Protein AF-A0AAV2IW67-F1 (afdb_monomer_lite)

Radius of gyration: 38.72 Å; chains: 1; bounding box: 68×94×116 Å

Foldseek 3Di:
DVVVVVVVVVVVVVVVVVVVVVVVVVVCVVCVVVVDDDPVSVVVVVVVVVVVVVVVVVVVVVVVVVVVVVVVVVVVVVVVVVVVVVVVVVVVLVVVVVVCVVVVHDDDPVNVVVVVVVVVVVVVVVVVVVVVVVVVVVVVVVPPDDPPPDDDDDDDDDDDDDDDDDDDPPPPPPPDDDDDDDDDDDPDDPPDDPDDDDPDDDPPPDDDDDDDDPDDDDDDDDDDDDDDDDDDDDDDDDDDDDDPPPPVVVVVVPPDDDDDDDDDDD

Secondary structure (DSSP, 8-state):
-HHHHHHHHHHHHHHHHHHHHHHHHHHHHHHGGGG--SHHHHHHHHHHHHHHHHHHHHHHHHHHHHHHHHHHHHHHHHHHHHHHHHHHHHHHHHHHHHHHHHTTPPPPHHHHHHHHHHHHHHHHHHHHHHHHHHHHHHHHHHS--------------------------------PPPP--------------S------S----PPPP---------------------------------SSSSSHHHHGGGS-----------

Organism: Knipowitschia caucasica (NCBI:txid637954)

Sequence (266 aa):
MSEQKRIHRDKASFERRLAQLKVQTGRLEERLPHTVSCESQRQVLELLCKVHELELDQAELRSSSLLKDSLLRRKDQAMQRFETHQQLCDQIIQGQRLFISEHSLLVPPQLQQLYDVYTKEGDNRRFERALALDTARFTVKERSLPKISVPLQSRDQESVRTVMLELGPSKHRRHTLPPIHTGPDLDSVLKNSPHAHSIKNSCIVTPPPIHIDVGQSEQSHPTDERLNPTAQEFHSALPQDKQVQRDDALQRQRRGQPQTLLPSLL

pLDDT: mean 70.25, std 25.96, range [27.73, 98.31]

Structure (mmCIF, N/CA/C/O backbone):
data_AF-A0AAV2IW67-F1
#
_entry.id   AF-A0AAV2IW67-F1
#
loop_
_atom_site.group_PDB
_atom_site.id
_atom_site.type_symbol
_atom_site.label_atom_id
_atom_site.label_alt_id
_atom_site.label_comp_id
_atom_site.label_asym_id
_atom_site.label_entity_id
_atom_site.label_seq_id
_atom_site.pdbx_PDB_ins_code
_atom_site.Cartn_x
_atom_site.Cartn_y
_atom_site.Cartn_z
_atom_site.occupancy
_atom_site.B_iso_or_equiv
_atom_site.auth_seq_id
_atom_site.auth_comp_id
_atom_site.auth_asym_id
_atom_site.auth_atom_id
_atom_site.pdbx_PDB_model_num
ATOM 1 N N . MET A 1 1 ? 3.212 -22.837 2.934 1.00 61.16 1 MET A N 1
ATOM 2 C CA . MET A 1 1 ? 4.642 -23.109 2.625 1.00 61.16 1 MET A CA 1
ATOM 3 C C . MET A 1 1 ? 4.921 -23.454 1.158 1.00 61.16 1 MET A C 1
ATOM 5 O O . MET A 1 1 ? 6.039 -23.223 0.716 1.00 61.16 1 MET A O 1
ATOM 9 N N . SER A 1 2 ? 3.970 -24.002 0.391 1.00 86.31 2 SER A N 1
ATOM 10 C CA . SER A 1 2 ? 4.155 -24.348 -1.031 1.00 86.31 2 SER A CA 1
ATOM 11 C C . SER A 1 2 ? 4.148 -23.129 -1.963 1.00 86.31 2 SER A C 1
ATOM 13 O O . SER A 1 2 ? 5.006 -23.033 -2.836 1.00 86.31 2 SER A O 1
ATOM 15 N N . GLU A 1 3 ? 3.243 -22.170 -1.747 1.00 89.69 3 GLU A N 1
ATOM 16 C CA . GLU A 1 3 ? 3.104 -20.991 -2.619 1.00 89.69 3 GLU A CA 1
ATOM 17 C C . GLU A 1 3 ? 4.289 -20.035 -2.533 1.00 89.69 3 GLU A C 1
ATOM 19 O O . GLU A 1 3 ? 4.849 -19.661 -3.556 1.00 89.69 3 GLU A O 1
ATOM 24 N N . GLN A 1 4 ? 4.753 -19.727 -1.320 1.00 92.25 4 GLN A N 1
ATOM 25 C CA . GLN A 1 4 ? 5.940 -18.892 -1.129 1.00 92.25 4 GLN A CA 1
ATOM 26 C C . GLN A 1 4 ? 7.183 -19.510 -1.785 1.00 92.25 4 GLN A C 1
ATOM 28 O O . GLN A 1 4 ? 7.989 -18.808 -2.390 1.00 92.25 4 GLN A O 1
ATOM 33 N N . LYS A 1 5 ? 7.318 -20.842 -1.716 1.00 93.94 5 LYS A N 1
ATOM 34 C CA . LYS A 1 5 ? 8.390 -21.575 -2.401 1.00 93.94 5 LYS A CA 1
ATOM 35 C C . LYS A 1 5 ? 8.241 -21.508 -3.925 1.00 93.94 5 LYS A C 1
ATOM 37 O O . LYS A 1 5 ? 9.257 -21.409 -4.603 1.00 93.94 5 LYS A O 1
ATOM 42 N N . ARG A 1 6 ? 7.015 -21.547 -4.462 1.00 96.06 6 ARG A N 1
ATOM 43 C CA . ARG A 1 6 ? 6.734 -21.386 -5.902 1.00 96.06 6 ARG A CA 1
ATOM 44 C C . ARG A 1 6 ? 7.117 -19.981 -6.376 1.00 96.06 6 ARG A C 1
ATOM 46 O O . ARG A 1 6 ? 7.973 -19.863 -7.241 1.00 96.06 6 ARG A O 1
ATOM 53 N N . ILE A 1 7 ? 6.621 -18.944 -5.697 1.00 95.75 7 ILE A N 1
ATOM 54 C CA . ILE A 1 7 ? 6.935 -17.534 -5.987 1.00 95.75 7 ILE A CA 1
ATOM 55 C C . ILE A 1 7 ? 8.446 -17.283 -5.952 1.00 95.75 7 ILE A C 1
ATOM 57 O O . ILE A 1 7 ? 8.991 -16.633 -6.839 1.00 95.75 7 ILE A O 1
ATOM 61 N N . HIS A 1 8 ? 9.146 -17.825 -4.952 1.00 96.56 8 HIS A N 1
ATOM 62 C CA . HIS A 1 8 ? 10.595 -17.668 -4.851 1.00 96.56 8 HIS A CA 1
ATOM 63 C C . HIS A 1 8 ? 11.342 -18.334 -6.017 1.00 96.56 8 HIS A C 1
ATOM 65 O O . HIS A 1 8 ? 12.305 -17.771 -6.537 1.00 96.56 8 HIS A O 1
ATOM 71 N N . ARG A 1 9 ? 10.923 -19.535 -6.440 1.00 96.38 9 ARG A N 1
ATOM 72 C CA . ARG A 1 9 ? 11.518 -20.208 -7.608 1.00 96.38 9 ARG A CA 1
ATOM 73 C C . ARG A 1 9 ? 11.274 -19.417 -8.886 1.00 96.38 9 ARG A C 1
ATOM 75 O O . ARG A 1 9 ? 12.213 -19.234 -9.659 1.00 96.38 9 ARG A O 1
ATOM 82 N N . ASP A 1 10 ? 10.050 -18.935 -9.077 1.00 96.81 10 ASP A N 1
ATOM 83 C CA . ASP A 1 10 ? 9.673 -18.164 -10.259 1.00 96.81 10 ASP A CA 1
ATOM 84 C C . ASP A 1 10 ? 10.491 -16.870 -10.317 1.00 96.81 10 ASP A C 1
ATOM 86 O O . ASP A 1 10 ? 11.153 -16.620 -11.324 1.00 96.81 10 ASP A O 1
ATOM 90 N N . LYS A 1 11 ? 10.586 -16.131 -9.201 1.00 97.38 11 LYS A N 1
ATOM 91 C CA . LYS A 1 11 ? 11.448 -14.946 -9.060 1.00 97.38 11 LYS A CA 1
ATOM 92 C C . LYS A 1 11 ? 12.899 -15.238 -9.455 1.00 97.38 11 LYS A C 1
ATOM 94 O O . LYS A 1 11 ? 13.436 -14.563 -10.328 1.00 97.38 11 LYS A O 1
ATOM 99 N N . ALA A 1 12 ? 13.504 -16.284 -8.893 1.00 97.56 12 ALA A N 1
ATOM 100 C CA . ALA A 1 12 ? 14.885 -16.655 -9.208 1.00 97.56 12 ALA A CA 1
ATOM 101 C C . ALA A 1 12 ? 15.073 -17.085 -10.678 1.00 97.56 12 ALA A C 1
ATOM 103 O O . ALA A 1 12 ? 16.161 -16.968 -11.244 1.00 97.56 12 ALA A O 1
ATOM 104 N N . SER A 1 13 ? 14.035 -17.634 -11.316 1.00 97.44 13 SER A N 1
ATOM 105 C CA . SER A 1 13 ? 14.064 -17.951 -12.747 1.00 97.44 13 SER A CA 1
ATOM 106 C C . SER A 1 13 ? 13.982 -16.694 -13.619 1.00 97.44 13 SER A C 1
ATOM 108 O O . SER A 1 13 ? 14.712 -16.597 -14.607 1.00 97.44 13 SER A O 1
ATOM 110 N N . PHE A 1 14 ? 13.166 -15.712 -13.224 1.00 97.69 14 PHE A N 1
ATOM 111 C CA . PHE A 1 14 ? 13.050 -14.428 -13.908 1.00 97.69 14 PHE A CA 1
ATOM 112 C C . PHE A 1 14 ? 14.327 -13.602 -13.785 1.00 97.69 14 PHE A C 1
ATOM 114 O O . PHE A 1 14 ? 14.794 -13.078 -14.788 1.00 97.69 14 PHE A O 1
ATOM 121 N N . GLU A 1 15 ? 14.942 -13.550 -12.604 1.00 97.75 15 GLU A N 1
ATOM 122 C CA . GLU A 1 15 ? 16.207 -12.834 -12.385 1.00 97.75 15 GLU A CA 1
ATOM 123 C C . GLU A 1 15 ? 17.337 -13.383 -13.268 1.00 97.75 15 GLU A C 1
ATOM 125 O O . GLU A 1 15 ? 18.070 -12.613 -13.888 1.00 97.75 15 GLU A O 1
ATOM 130 N N . ARG A 1 16 ? 17.433 -14.713 -13.412 1.00 97.75 16 ARG A N 1
ATOM 131 C CA . ARG A 1 16 ? 18.402 -15.342 -14.326 1.00 97.75 16 ARG A CA 1
ATOM 132 C C . ARG A 1 16 ? 18.142 -14.987 -15.788 1.00 97.75 16 ARG A C 1
ATOM 134 O O . ARG A 1 16 ? 19.082 -14.652 -16.504 1.00 97.75 16 ARG A O 1
ATOM 141 N N . ARG A 1 17 ? 16.882 -15.037 -16.234 1.00 97.62 17 ARG A N 1
ATOM 142 C CA . ARG A 1 17 ? 16.510 -14.644 -17.606 1.00 97.62 17 ARG A CA 1
ATOM 143 C C . ARG A 1 17 ? 16.789 -13.166 -17.861 1.00 97.62 17 ARG A C 1
ATOM 145 O O . ARG A 1 17 ? 17.312 -12.832 -18.914 1.00 97.62 17 ARG A O 1
ATOM 152 N N . LEU A 1 18 ? 16.503 -12.299 -16.892 1.00 96.56 18 LEU A N 1
ATOM 153 C CA . LEU A 1 18 ? 16.807 -10.873 -16.971 1.00 96.56 18 LEU A CA 1
ATOM 154 C C . LEU A 1 18 ? 18.313 -10.635 -17.127 1.00 96.56 18 LEU A C 1
ATOM 156 O O . LEU A 1 18 ? 18.716 -9.844 -17.971 1.00 96.56 18 LEU A O 1
ATOM 160 N N . ALA A 1 19 ? 19.147 -11.337 -16.354 1.00 97.56 19 ALA A N 1
ATOM 161 C CA . ALA A 1 19 ? 20.599 -11.242 -16.482 1.00 97.56 19 ALA A CA 1
ATOM 162 C C . ALA A 1 19 ? 21.084 -11.688 -17.872 1.00 97.56 19 ALA A C 1
ATOM 164 O O . ALA A 1 19 ? 21.892 -11.000 -18.491 1.00 97.56 19 ALA A O 1
ATOM 165 N N . GLN A 1 20 ? 20.547 -12.797 -18.393 1.00 97.69 20 GLN A N 1
ATOM 166 C CA . GLN A 1 20 ? 20.857 -13.267 -19.744 1.00 97.69 20 GLN A CA 1
ATOM 167 C C . GLN A 1 20 ? 20.446 -12.247 -20.815 1.00 97.69 20 GLN A C 1
ATOM 169 O O . GLN A 1 20 ? 21.236 -11.958 -21.713 1.00 97.69 20 GLN A O 1
ATOM 174 N N . LEU A 1 21 ? 19.239 -11.687 -20.704 1.00 96.88 21 LEU A N 1
ATOM 175 C CA . LEU A 1 21 ? 18.735 -10.675 -21.630 1.00 96.88 21 LEU A CA 1
ATOM 176 C C . LEU A 1 21 ? 19.605 -9.419 -21.605 1.00 96.88 21 LEU A C 1
ATOM 178 O O . LEU A 1 21 ? 19.985 -8.952 -22.665 1.00 96.88 21 LEU A O 1
ATOM 182 N N . LYS A 1 22 ? 20.022 -8.934 -20.429 1.00 96.44 22 LYS A N 1
ATOM 183 C CA . LYS A 1 22 ? 20.930 -7.777 -20.323 1.00 96.44 22 LYS A CA 1
ATOM 184 C C . LYS A 1 22 ? 22.251 -7.990 -21.065 1.00 96.44 22 LYS A C 1
ATOM 186 O O . LYS A 1 22 ? 22.712 -7.090 -21.757 1.00 96.44 22 LYS A O 1
ATOM 191 N N . VAL A 1 23 ? 22.840 -9.185 -20.965 1.00 97.50 23 VAL A N 1
ATOM 192 C CA . VAL A 1 23 ? 24.067 -9.524 -21.708 1.00 97.50 23 VAL A CA 1
ATOM 193 C C . VAL A 1 23 ? 23.812 -9.545 -23.218 1.00 97.50 23 VAL A C 1
ATOM 195 O O . VAL A 1 23 ? 24.644 -9.074 -23.989 1.00 97.50 23 VAL A O 1
ATOM 198 N N . GLN A 1 24 ? 22.674 -10.088 -23.656 1.00 97.06 24 GLN A N 1
ATOM 199 C CA . GLN A 1 24 ? 22.303 -10.099 -25.073 1.00 97.06 24 GLN A CA 1
ATOM 200 C C . GLN A 1 24 ? 22.038 -8.688 -25.607 1.00 97.06 24 GLN A C 1
ATOM 202 O O . GLN A 1 24 ? 22.522 -8.364 -26.687 1.00 97.06 24 GLN A O 1
ATOM 207 N N . THR A 1 25 ? 21.335 -7.853 -24.841 1.00 94.44 25 THR A N 1
ATOM 208 C CA . THR A 1 25 ? 21.079 -6.447 -25.163 1.00 94.44 25 THR A CA 1
ATOM 209 C C . THR A 1 25 ? 22.384 -5.673 -25.308 1.00 94.44 25 THR A C 1
ATOM 211 O O . THR A 1 25 ? 22.577 -5.061 -26.348 1.00 94.44 25 THR A O 1
ATOM 214 N N . GLY A 1 26 ? 23.328 -5.793 -24.366 1.00 94.25 26 GLY A N 1
ATOM 215 C CA . GLY A 1 26 ? 24.626 -5.110 -24.475 1.00 94.25 26 GLY A CA 1
ATOM 216 C C . GLY A 1 26 ? 25.408 -5.505 -25.737 1.00 94.25 26 GLY A C 1
ATOM 217 O O . GLY A 1 26 ? 25.907 -4.650 -26.459 1.00 94.25 26 GLY A O 1
ATOM 218 N N . ARG A 1 27 ? 25.423 -6.799 -26.091 1.00 95.12 27 ARG A N 1
ATOM 219 C CA . ARG A 1 27 ? 26.048 -7.270 -27.346 1.00 95.12 27 ARG A CA 1
ATOM 220 C C . ARG A 1 27 ? 25.363 -6.728 -28.601 1.00 95.12 27 ARG A C 1
ATOM 222 O O . ARG A 1 27 ? 26.002 -6.613 -29.645 1.00 95.12 27 ARG A O 1
ATOM 229 N N . LEU A 1 28 ? 24.056 -6.485 -28.541 1.00 91.25 28 LEU A N 1
ATOM 230 C CA . LEU A 1 28 ? 23.316 -5.874 -29.641 1.00 91.25 28 LEU A CA 1
ATOM 231 C C . LEU A 1 28 ? 23.619 -4.379 -29.724 1.00 91.25 28 LEU A C 1
ATOM 233 O O . LEU A 1 28 ? 23.919 -3.914 -30.817 1.00 91.25 28 LEU A O 1
ATOM 237 N N . GLU A 1 29 ? 23.618 -3.665 -28.597 1.00 90.00 29 GLU A N 1
ATOM 238 C CA . GLU A 1 29 ? 23.960 -2.238 -28.504 1.00 90.00 29 GLU A CA 1
ATOM 239 C C . GLU A 1 29 ? 25.360 -1.943 -29.057 1.00 90.00 29 GLU A C 1
ATOM 241 O O . GLU A 1 29 ? 25.527 -0.982 -29.799 1.00 90.00 29 GLU A O 1
ATOM 246 N N . GLU A 1 30 ? 26.344 -2.807 -28.796 1.00 92.12 30 GLU A N 1
ATOM 247 C CA . GLU A 1 30 ? 27.699 -2.681 -29.357 1.00 92.12 30 GLU A CA 1
ATOM 248 C C . GLU A 1 30 ? 27.732 -2.839 -30.886 1.00 92.12 30 GLU A C 1
ATOM 250 O O . GLU A 1 30 ? 28.505 -2.181 -31.580 1.00 92.12 30 GLU A O 1
ATOM 255 N N . ARG A 1 31 ? 26.893 -3.723 -31.439 1.00 88.94 31 ARG A N 1
ATOM 256 C CA . ARG A 1 31 ? 26.868 -4.021 -32.881 1.00 88.94 31 ARG A CA 1
ATOM 257 C C . ARG A 1 31 ? 25.980 -3.065 -33.672 1.00 88.94 31 ARG A C 1
ATOM 259 O O . ARG A 1 31 ? 26.177 -2.923 -34.878 1.00 88.94 31 ARG A O 1
ATOM 266 N N . LEU A 1 32 ? 25.014 -2.432 -33.013 1.00 85.88 32 LEU A N 1
ATOM 267 C CA . LEU A 1 32 ? 23.966 -1.615 -33.620 1.00 85.88 32 LEU A CA 1
ATOM 268 C C . LEU A 1 32 ? 24.516 -0.463 -34.487 1.00 85.88 32 LEU A C 1
ATOM 270 O O . LEU A 1 32 ? 24.089 -0.362 -35.639 1.00 85.88 32 LEU A O 1
ATOM 274 N N . PRO A 1 33 ? 25.512 0.339 -34.052 1.00 83.00 33 PRO A N 1
ATOM 275 C CA . PRO A 1 33 ? 26.019 1.462 -34.847 1.00 83.00 33 PRO A CA 1
ATOM 276 C C . PRO A 1 33 ? 26.670 1.020 -36.162 1.00 83.00 33 PRO A C 1
ATOM 278 O O . PRO A 1 33 ? 26.602 1.730 -37.161 1.00 83.00 33 PRO A O 1
ATOM 281 N N . HIS A 1 34 ? 27.271 -0.174 -36.180 1.00 84.88 34 HIS A N 1
ATOM 282 C CA . HIS A 1 34 ? 27.935 -0.730 -37.360 1.00 84.88 34 HIS A CA 1
ATOM 283 C C . HIS A 1 34 ? 26.953 -1.223 -38.431 1.00 84.88 34 HIS A C 1
ATOM 285 O O . HIS A 1 34 ? 27.353 -1.428 -39.573 1.00 84.88 34 HIS A O 1
ATOM 291 N N . THR A 1 35 ? 25.676 -1.410 -38.082 1.00 81.69 35 THR A N 1
ATOM 292 C CA . THR A 1 35 ? 24.631 -1.834 -39.030 1.00 81.69 35 THR A CA 1
ATOM 293 C C . THR A 1 35 ? 23.980 -0.673 -39.779 1.00 81.69 35 THR A C 1
ATOM 295 O O . THR A 1 35 ? 23.244 -0.904 -40.734 1.00 81.69 35 THR A O 1
ATOM 298 N N . VAL A 1 36 ? 24.260 0.570 -39.374 1.00 86.69 36 VAL A N 1
ATOM 299 C CA . VAL A 1 36 ? 23.589 1.760 -39.899 1.00 86.69 36 VAL A CA 1
ATOM 300 C C . VAL A 1 36 ? 24.540 2.573 -40.774 1.00 86.69 36 VAL A C 1
ATOM 302 O O . VAL A 1 36 ? 25.414 3.291 -40.280 1.00 86.69 36 VAL A O 1
ATOM 305 N N . SER A 1 37 ? 24.363 2.473 -42.092 1.00 83.19 37 SER A N 1
ATOM 306 C CA . SER A 1 37 ? 25.280 3.062 -43.074 1.00 83.19 37 SER A CA 1
ATOM 307 C C . SER A 1 37 ? 24.854 4.437 -43.591 1.00 83.19 37 SER A C 1
ATOM 309 O O . SER A 1 37 ? 25.716 5.171 -44.069 1.00 83.19 37 SER A O 1
ATOM 311 N N . CYS A 1 38 ? 23.570 4.815 -43.506 1.00 90.62 38 CYS A N 1
ATOM 312 C CA . CYS A 1 38 ? 23.091 6.112 -44.002 1.00 90.62 38 CYS A CA 1
ATOM 313 C C . CYS A 1 38 ? 22.444 6.994 -42.924 1.00 90.62 38 CYS A C 1
ATOM 315 O O . CYS A 1 38 ? 21.914 6.515 -41.922 1.00 90.62 38 CYS A O 1
ATOM 317 N N . GLU A 1 39 ? 22.472 8.305 -43.165 1.00 90.12 39 GLU A N 1
ATOM 318 C CA . GLU A 1 39 ? 21.985 9.332 -42.238 1.00 90.12 39 GLU A CA 1
ATOM 319 C C . GLU A 1 39 ? 20.491 9.175 -41.917 1.00 90.12 39 GLU A C 1
ATOM 321 O O . GLU A 1 39 ? 20.095 9.199 -40.755 1.00 90.12 39 GLU A O 1
ATOM 326 N N . SER A 1 40 ? 19.657 8.890 -42.921 1.00 91.50 40 SER A N 1
ATOM 327 C CA . SER A 1 40 ? 18.226 8.645 -42.708 1.00 91.50 40 SER A CA 1
ATOM 328 C C . SER A 1 40 ? 17.965 7.438 -41.799 1.00 91.50 40 SER A C 1
ATOM 330 O O . SER A 1 40 ? 17.079 7.489 -40.951 1.00 91.50 40 SER A O 1
ATOM 332 N N . GLN A 1 41 ? 18.750 6.360 -41.923 1.00 91.12 41 GLN A N 1
ATOM 333 C CA . GLN A 1 41 ? 18.624 5.204 -41.030 1.00 91.12 41 GLN A CA 1
ATOM 334 C C . GLN A 1 41 ? 19.077 5.535 -39.599 1.00 91.12 41 GLN A C 1
ATOM 336 O O . GLN A 1 41 ? 18.485 5.018 -38.653 1.00 91.12 41 GLN A O 1
ATOM 341 N N . ARG A 1 42 ? 20.080 6.408 -39.418 1.00 90.81 42 ARG A N 1
ATOM 342 C CA . ARG A 1 42 ? 20.510 6.872 -38.084 1.00 90.81 42 ARG A CA 1
ATOM 343 C C . ARG A 1 42 ? 19.418 7.673 -37.395 1.00 90.81 42 ARG A C 1
ATOM 345 O O . ARG A 1 42 ? 19.115 7.391 -36.243 1.00 90.81 42 ARG A O 1
ATOM 352 N N . GLN A 1 43 ? 18.785 8.595 -38.116 1.00 93.44 43 GLN A N 1
ATOM 353 C CA . GLN A 1 43 ? 17.687 9.411 -37.589 1.00 93.44 43 GLN A CA 1
ATOM 354 C C . GLN A 1 43 ? 16.474 8.557 -37.201 1.00 93.44 43 GLN A C 1
ATOM 356 O O . GLN A 1 43 ? 15.895 8.738 -36.131 1.00 93.44 43 GLN A O 1
ATOM 361 N N . VAL A 1 44 ? 16.108 7.574 -38.032 1.00 93.62 44 VAL A N 1
ATOM 362 C CA . VAL A 1 44 ? 15.044 6.615 -37.690 1.00 93.62 44 VAL A CA 1
ATOM 363 C C . VAL A 1 44 ? 15.418 5.802 -36.449 1.00 93.62 44 VAL A C 1
ATOM 365 O O . VAL A 1 44 ? 14.577 5.618 -35.570 1.00 93.62 44 VAL A O 1
ATOM 368 N N . LEU A 1 45 ? 16.668 5.340 -36.344 1.00 91.56 45 LEU A N 1
ATOM 369 C CA . LEU A 1 45 ? 17.134 4.601 -35.173 1.00 91.56 45 LEU A CA 1
ATOM 370 C C . LEU A 1 45 ? 17.110 5.461 -33.901 1.00 91.56 45 LEU A C 1
ATOM 372 O O . LEU A 1 45 ? 16.667 4.982 -32.864 1.00 91.56 45 LEU A O 1
ATOM 376 N N . GLU A 1 46 ? 17.539 6.719 -33.975 1.00 92.81 46 GLU A N 1
ATOM 377 C CA . GLU A 1 46 ? 17.501 7.661 -32.853 1.00 92.81 46 GLU A CA 1
ATOM 378 C C . GLU A 1 46 ? 16.070 7.867 -32.344 1.00 92.81 46 GLU A C 1
ATOM 380 O O . GLU A 1 46 ? 15.809 7.748 -31.146 1.00 92.81 46 GLU A O 1
ATOM 385 N N . LEU A 1 47 ? 15.120 8.091 -33.258 1.00 96.75 47 LEU A N 1
ATOM 386 C CA . LEU A 1 47 ? 13.704 8.210 -32.913 1.00 96.75 47 LEU A CA 1
ATOM 387 C C . LEU A 1 47 ? 13.162 6.925 -32.282 1.00 96.75 47 LEU A C 1
ATOM 389 O O . LEU A 1 47 ? 12.453 6.993 -31.280 1.00 96.75 47 LEU A O 1
ATOM 393 N N . LEU A 1 48 ? 13.513 5.756 -32.825 1.00 94.00 48 LEU A N 1
ATOM 394 C CA . LEU A 1 48 ? 13.128 4.470 -32.243 1.00 94.00 48 LEU A CA 1
ATOM 395 C C . LEU A 1 48 ? 13.691 4.310 -30.831 1.00 94.00 48 LEU A C 1
ATOM 397 O O . LEU A 1 48 ? 12.940 3.955 -29.925 1.00 94.00 48 LEU A O 1
ATOM 401 N N . CYS A 1 49 ? 14.973 4.601 -30.614 1.00 92.31 49 CYS A N 1
ATOM 402 C CA . CYS A 1 49 ? 15.575 4.584 -29.282 1.00 92.31 49 CYS A CA 1
ATOM 403 C C . CYS A 1 49 ? 14.835 5.530 -28.332 1.00 92.31 49 CYS A C 1
ATOM 405 O O . CYS A 1 49 ? 14.535 5.143 -27.203 1.00 92.31 49 CYS A O 1
ATOM 407 N N . LYS A 1 50 ? 14.458 6.728 -28.801 1.00 97.50 50 LYS A N 1
ATOM 408 C CA . LYS A 1 50 ? 13.727 7.687 -27.972 1.00 97.50 50 LYS A CA 1
ATOM 409 C C . LYS A 1 50 ? 12.326 7.208 -27.602 1.00 97.50 50 LYS A C 1
ATOM 411 O O . LYS A 1 50 ? 11.901 7.404 -26.467 1.00 97.50 50 LYS A O 1
ATOM 416 N N . VAL A 1 51 ? 11.618 6.555 -28.524 1.00 98.06 51 VAL A N 1
ATOM 417 C CA . VAL A 1 51 ? 10.323 5.923 -28.231 1.00 98.06 51 VAL A CA 1
ATOM 418 C C . VAL A 1 51 ? 10.486 4.848 -27.158 1.00 98.06 51 VAL A C 1
ATOM 420 O O . VAL A 1 51 ? 9.743 4.872 -26.183 1.00 98.06 51 VAL A O 1
ATOM 423 N N . HIS A 1 52 ? 11.485 3.969 -27.273 1.00 95.75 52 HIS A N 1
ATOM 424 C CA . HIS A 1 52 ? 11.710 2.913 -26.279 1.00 95.75 52 HIS A CA 1
ATOM 425 C C . HIS A 1 52 ? 12.100 3.469 -24.902 1.00 95.75 52 HIS A C 1
ATOM 427 O O . HIS A 1 52 ? 11.617 2.968 -23.891 1.00 95.75 52 HIS A O 1
ATOM 433 N N . GLU A 1 53 ? 12.934 4.512 -24.841 1.00 96.38 53 GLU A N 1
ATOM 434 C CA . GLU A 1 53 ? 13.259 5.209 -23.587 1.00 96.38 53 GLU A CA 1
ATOM 435 C C . GLU A 1 53 ? 11.980 5.725 -22.912 1.00 96.38 53 GLU A C 1
ATOM 437 O O . GLU A 1 53 ? 11.716 5.426 -21.749 1.00 96.38 53 GLU A O 1
ATOM 442 N N . LEU A 1 54 ? 11.124 6.408 -23.675 1.00 98.31 54 LEU A N 1
ATOM 443 C CA . LEU A 1 54 ? 9.855 6.919 -23.165 1.00 98.31 54 LEU A CA 1
ATOM 444 C C . LEU A 1 54 ? 8.889 5.797 -22.765 1.00 98.31 54 LEU A C 1
ATOM 446 O O . LEU A 1 54 ? 8.171 5.934 -21.777 1.00 98.31 54 LEU A O 1
ATOM 450 N N . GLU A 1 55 ? 8.848 4.684 -23.497 1.00 97.88 55 GLU A N 1
ATOM 451 C CA . GLU A 1 55 ? 8.041 3.513 -23.140 1.00 97.88 55 GLU A CA 1
ATOM 452 C C . GLU A 1 55 ? 8.501 2.882 -21.820 1.00 97.88 55 GLU A C 1
ATOM 454 O O . GLU A 1 55 ? 7.654 2.496 -21.003 1.00 97.88 55 GLU A O 1
ATOM 459 N N . LEU A 1 56 ? 9.816 2.817 -21.582 1.00 96.88 56 LEU A N 1
ATOM 460 C CA . LEU A 1 56 ? 10.398 2.352 -20.323 1.00 96.88 56 LEU A CA 1
ATOM 461 C C . LEU A 1 56 ? 10.034 3.287 -19.168 1.00 96.88 56 LEU A C 1
ATOM 463 O O . LEU A 1 56 ? 9.498 2.810 -18.166 1.00 96.88 56 LEU A O 1
ATOM 467 N N . ASP A 1 57 ? 10.215 4.598 -19.334 1.00 98.19 57 ASP A N 1
ATOM 468 C CA . ASP A 1 57 ? 9.836 5.599 -18.328 1.00 98.19 57 ASP A CA 1
ATOM 469 C C . ASP A 1 57 ? 8.339 5.520 -18.001 1.00 98.19 57 ASP A C 1
ATOM 471 O O . ASP A 1 57 ? 7.908 5.548 -16.842 1.00 98.19 57 ASP A O 1
ATOM 475 N N . GLN A 1 58 ? 7.507 5.363 -19.031 1.00 98.19 58 GLN A N 1
ATOM 476 C CA . GLN A 1 58 ? 6.067 5.239 -18.868 1.00 98.19 58 GLN A CA 1
ATOM 477 C C . GLN A 1 58 ? 5.690 3.932 -18.152 1.00 98.19 58 GLN A C 1
ATOM 479 O O . GLN A 1 58 ? 4.750 3.914 -17.351 1.00 98.19 58 GLN A O 1
ATOM 484 N N . ALA A 1 59 ? 6.382 2.825 -18.430 1.00 97.69 59 ALA A N 1
ATOM 485 C CA . ALA A 1 59 ? 6.193 1.555 -17.733 1.00 97.69 59 ALA A CA 1
ATOM 486 C C . ALA A 1 59 ? 6.654 1.632 -16.268 1.00 97.69 59 ALA A C 1
ATOM 488 O O . ALA A 1 59 ? 5.957 1.124 -15.384 1.00 97.69 59 ALA A O 1
ATOM 489 N N . GLU A 1 60 ? 7.765 2.313 -15.990 1.00 97.81 60 GLU A N 1
ATOM 490 C CA . GLU A 1 60 ? 8.266 2.545 -14.636 1.00 97.81 60 GLU A CA 1
ATOM 491 C C . GLU A 1 60 ? 7.279 3.380 -13.816 1.00 97.81 60 GLU A C 1
ATOM 493 O O . GLU A 1 60 ? 6.881 2.977 -12.716 1.00 97.81 60 GLU A O 1
ATOM 498 N N . LEU A 1 61 ? 6.797 4.492 -14.375 1.00 98.12 61 LEU A N 1
ATOM 499 C CA . LEU A 1 61 ? 5.815 5.347 -13.715 1.00 98.12 61 LEU A CA 1
ATOM 500 C C . LEU A 1 61 ? 4.519 4.582 -13.410 1.00 98.12 61 LEU A C 1
ATOM 502 O O . LEU A 1 61 ? 4.000 4.652 -12.290 1.00 98.12 61 LEU A O 1
ATOM 506 N N . ARG A 1 62 ? 4.021 3.798 -14.376 1.00 98.12 62 ARG A N 1
ATOM 507 C CA . ARG A 1 62 ? 2.848 2.932 -14.175 1.00 98.12 62 ARG A CA 1
ATOM 508 C C . ARG A 1 62 ? 3.088 1.894 -13.080 1.00 98.12 62 ARG A C 1
ATOM 510 O O . ARG A 1 62 ? 2.225 1.717 -12.224 1.00 98.12 62 ARG A O 1
ATOM 517 N N . SER A 1 63 ? 4.246 1.235 -13.070 1.00 97.94 63 SER A N 1
ATOM 518 C CA . SER A 1 63 ? 4.613 0.242 -12.051 1.00 97.94 63 SER A CA 1
ATOM 519 C C . SER A 1 63 ? 4.664 0.858 -10.648 1.00 97.94 63 SER A C 1
ATOM 521 O O . SER A 1 63 ? 4.054 0.337 -9.711 1.00 97.94 63 SER A O 1
ATOM 523 N N . SER A 1 64 ? 5.308 2.022 -10.511 1.00 98.12 64 SER A N 1
ATOM 524 C CA . SER A 1 64 ? 5.390 2.772 -9.251 1.00 98.12 64 SER A CA 1
ATOM 525 C C . SER A 1 64 ? 4.007 3.177 -8.734 1.00 98.12 64 SER A C 1
ATOM 527 O O . SER A 1 64 ? 3.715 3.011 -7.546 1.00 98.12 64 SER A O 1
ATOM 529 N N . SER A 1 65 ? 3.122 3.645 -9.622 1.00 98.12 65 SER A N 1
ATOM 530 C CA . SER A 1 65 ? 1.731 3.958 -9.273 1.00 98.12 65 SER A CA 1
ATOM 531 C C . SER A 1 65 ? 0.978 2.722 -8.781 1.00 98.12 65 SER A C 1
ATOM 533 O O . SER A 1 65 ? 0.394 2.749 -7.701 1.00 98.12 65 SER A O 1
ATOM 535 N N . LEU A 1 66 ? 1.046 1.608 -9.518 1.00 98.06 66 LEU A N 1
ATOM 536 C CA . LEU A 1 66 ? 0.359 0.367 -9.147 1.00 98.06 66 LEU A CA 1
ATOM 537 C C . LEU A 1 66 ? 0.844 -0.188 -7.805 1.00 98.06 66 LEU A C 1
ATOM 539 O O . LEU A 1 66 ? 0.037 -0.680 -7.009 1.00 98.06 66 LEU A O 1
ATOM 543 N N . LEU A 1 67 ? 2.147 -0.093 -7.527 1.00 97.69 67 LEU A N 1
ATOM 544 C CA . LEU A 1 67 ? 2.705 -0.507 -6.246 1.00 97.69 67 LEU A CA 1
ATOM 545 C C . LEU A 1 67 ? 2.139 0.347 -5.107 1.00 97.69 67 LEU A C 1
ATOM 547 O O . LEU A 1 67 ? 1.643 -0.211 -4.125 1.00 97.69 67 LEU A O 1
ATOM 551 N N . LYS A 1 68 ? 2.139 1.676 -5.256 1.00 98.25 68 LYS A N 1
ATOM 552 C CA . LYS A 1 68 ? 1.542 2.598 -4.276 1.00 98.25 68 LYS A CA 1
ATOM 553 C C . LYS A 1 68 ? 0.059 2.293 -4.056 1.00 98.25 68 LYS A C 1
ATOM 555 O O . LYS A 1 68 ? -0.352 2.136 -2.909 1.00 98.25 68 LYS A O 1
ATOM 560 N N . ASP A 1 69 ? -0.708 2.087 -5.122 1.00 98.25 69 ASP A N 1
ATOM 561 C CA . ASP A 1 69 ? -2.135 1.752 -5.045 1.00 98.25 69 ASP A CA 1
ATOM 562 C C . ASP A 1 69 ? -2.389 0.409 -4.349 1.00 98.25 69 ASP A C 1
ATOM 564 O O . ASP A 1 69 ? -3.375 0.240 -3.630 1.00 98.25 69 ASP A O 1
ATOM 568 N N . SER A 1 70 ? -1.525 -0.588 -4.562 1.00 97.56 70 SER A N 1
ATOM 569 C CA . SER A 1 70 ? -1.637 -1.886 -3.885 1.00 97.56 70 SER A CA 1
ATOM 570 C C . SER A 1 70 ? -1.364 -1.775 -2.381 1.00 97.56 70 SER A C 1
ATOM 572 O O . SER A 1 70 ? -2.068 -2.383 -1.572 1.00 97.56 70 SER A O 1
ATOM 574 N N . LEU A 1 71 ? -0.381 -0.954 -2.000 1.00 97.81 71 LEU A N 1
ATOM 575 C CA . LEU A 1 71 ? -0.031 -0.700 -0.608 1.00 97.81 71 LEU A CA 1
ATOM 576 C C . LEU A 1 71 ? -1.125 0.097 0.097 1.00 97.81 71 LEU A C 1
ATOM 578 O O . LEU A 1 71 ? -1.513 -0.280 1.201 1.00 97.81 71 LEU A O 1
ATOM 582 N N . LEU A 1 72 ? -1.654 1.141 -0.546 1.00 98.19 72 LEU A N 1
ATOM 583 C CA . LEU A 1 72 ? -2.784 1.916 -0.033 1.00 98.19 72 LEU A CA 1
ATOM 584 C C . LEU A 1 72 ? -3.995 1.013 0.195 1.00 98.19 72 LEU A C 1
ATOM 586 O O . LEU A 1 72 ? -4.456 0.912 1.326 1.00 98.19 72 LEU A O 1
ATOM 590 N N . ARG A 1 73 ? -4.400 0.219 -0.805 1.00 98.25 73 ARG A N 1
ATOM 591 C CA . ARG A 1 73 ? -5.511 -0.738 -0.655 1.00 98.25 73 ARG A CA 1
ATOM 592 C C . ARG A 1 73 ? -5.310 -1.716 0.500 1.00 98.25 73 ARG A C 1
ATOM 594 O O . ARG A 1 73 ? -6.254 -2.015 1.227 1.00 98.25 73 ARG A O 1
ATOM 601 N N . ARG A 1 74 ? -4.088 -2.217 0.702 1.00 97.00 74 ARG A N 1
ATOM 602 C CA . ARG A 1 74 ? -3.780 -3.104 1.834 1.00 97.00 74 ARG A CA 1
ATOM 603 C C . ARG A 1 74 ? -3.894 -2.378 3.178 1.00 97.00 74 ARG A C 1
ATOM 605 O O . ARG A 1 74 ? -4.378 -2.972 4.141 1.00 97.00 74 ARG A O 1
ATOM 612 N N . LYS A 1 75 ? -3.448 -1.121 3.252 1.00 98.06 75 LYS A N 1
ATOM 613 C CA . LYS A 1 75 ? -3.578 -0.286 4.454 1.00 98.06 75 LYS A CA 1
ATOM 614 C C . LYS A 1 75 ? -5.040 0.037 4.748 1.00 98.06 75 LYS A C 1
ATOM 616 O O . LYS A 1 75 ? -5.445 -0.124 5.893 1.00 98.06 75 LYS A O 1
ATOM 621 N N . ASP A 1 76 ? -5.824 0.378 3.732 1.00 98.00 76 ASP A N 1
ATOM 622 C CA . ASP A 1 76 ? -7.255 0.661 3.864 1.00 98.00 76 ASP A CA 1
ATOM 623 C C . ASP A 1 76 ? -8.014 -0.565 4.377 1.00 98.00 76 ASP A C 1
ATOM 625 O O . ASP A 1 76 ? -8.802 -0.463 5.309 1.00 98.00 76 ASP A O 1
ATOM 629 N N . GLN A 1 77 ? -7.714 -1.761 3.858 1.00 97.94 77 GLN A N 1
ATOM 630 C CA . GLN A 1 77 ? -8.308 -3.004 4.361 1.00 97.94 77 GLN A CA 1
ATOM 631 C C . GLN A 1 77 ? -7.946 -3.282 5.827 1.00 97.94 77 GLN A C 1
ATOM 633 O O . GLN A 1 77 ? -8.786 -3.751 6.595 1.00 97.94 77 GLN A O 1
ATOM 638 N N . ALA A 1 78 ? -6.698 -3.027 6.230 1.00 97.38 78 ALA A N 1
ATOM 639 C CA . ALA A 1 78 ? -6.279 -3.191 7.621 1.00 97.38 78 ALA A CA 1
ATOM 640 C C . ALA A 1 78 ? -6.967 -2.170 8.542 1.00 97.38 78 ALA A C 1
ATOM 642 O O . ALA A 1 78 ? -7.426 -2.539 9.623 1.00 97.38 78 ALA A O 1
ATOM 643 N N . MET A 1 79 ? -7.086 -0.921 8.089 1.00 97.00 79 MET A N 1
ATOM 644 C CA . MET A 1 79 ? -7.795 0.146 8.792 1.00 97.00 79 MET A CA 1
ATOM 645 C C . MET A 1 79 ? -9.279 -0.190 8.950 1.00 97.00 79 MET A C 1
ATOM 647 O O . MET A 1 79 ? -9.777 -0.182 10.068 1.00 97.00 79 MET A O 1
ATOM 651 N N . GLN A 1 80 ? -9.949 -0.608 7.874 1.00 97.62 80 GLN A N 1
ATOM 652 C CA . GLN A 1 80 ? -11.355 -1.012 7.903 1.00 97.62 80 GLN A CA 1
ATOM 653 C C . GLN A 1 80 ? -11.591 -2.160 8.892 1.00 97.62 80 GLN A C 1
ATOM 655 O O . GLN A 1 80 ? -12.521 -2.114 9.692 1.00 97.62 80 GLN A O 1
ATOM 660 N N . ARG A 1 81 ? -10.733 -3.189 8.890 1.00 97.88 81 ARG A N 1
ATOM 661 C CA . ARG A 1 81 ? -10.831 -4.292 9.862 1.00 97.88 81 ARG A CA 1
ATOM 662 C C . ARG A 1 81 ? -10.704 -3.792 11.296 1.00 97.88 81 ARG A C 1
ATOM 664 O O . ARG A 1 81 ? -11.492 -4.187 12.150 1.00 97.88 81 ARG A O 1
ATOM 671 N N . PHE A 1 82 ? -9.745 -2.909 11.554 1.00 96.81 82 PHE A N 1
ATOM 672 C CA . PHE A 1 82 ? -9.570 -2.319 12.874 1.00 96.81 82 PHE A CA 1
ATOM 673 C C . PHE A 1 82 ? -10.787 -1.489 13.301 1.00 96.81 82 PHE A C 1
ATOM 675 O O . PHE A 1 82 ? -11.265 -1.650 14.418 1.00 96.81 82 PHE A O 1
ATOM 682 N N . GLU A 1 83 ? -11.335 -0.663 12.410 1.00 95.56 83 GLU A N 1
ATOM 683 C CA . GLU A 1 83 ? -12.528 0.145 12.677 1.00 95.56 83 GLU A CA 1
ATOM 684 C C . GLU A 1 83 ? -13.751 -0.720 12.977 1.00 95.56 83 GLU A C 1
ATOM 686 O O . GLU A 1 83 ? -14.447 -0.469 13.955 1.00 95.56 83 GLU A O 1
ATOM 691 N N . THR A 1 84 ? -13.983 -1.778 12.194 1.00 97.25 84 THR A N 1
ATOM 692 C CA . THR A 1 84 ? -15.094 -2.710 12.452 1.00 97.25 84 THR A CA 1
ATOM 693 C C . THR A 1 84 ? -14.952 -3.409 13.802 1.00 97.25 84 THR A C 1
ATOM 695 O O . THR A 1 84 ? -15.927 -3.540 14.539 1.00 97.25 84 THR A O 1
ATOM 698 N N . HIS A 1 85 ? -13.733 -3.814 14.169 1.00 97.62 85 HIS A N 1
ATOM 699 C CA . HIS A 1 85 ? -13.476 -4.415 15.472 1.00 97.62 85 HIS A CA 1
ATOM 700 C C . HIS A 1 85 ? -13.675 -3.405 16.607 1.00 97.62 85 HIS A C 1
ATOM 702 O O . HIS A 1 85 ? -14.303 -3.733 17.609 1.00 97.62 85 HIS A O 1
ATOM 708 N N . GLN A 1 86 ? -13.206 -2.166 16.430 1.00 94.94 86 GLN A N 1
ATOM 709 C CA . GLN A 1 86 ? -13.416 -1.095 17.398 1.00 94.94 86 GLN A CA 1
ATOM 710 C C . GLN A 1 86 ? -14.912 -0.823 17.608 1.00 94.94 86 GLN A C 1
ATOM 712 O O . GLN A 1 86 ? -15.360 -0.793 18.746 1.00 94.94 86 GLN A O 1
ATOM 717 N N . GLN A 1 87 ? -15.697 -0.710 16.533 1.00 96.25 87 GLN A N 1
ATOM 718 C CA . GLN A 1 87 ? -17.149 -0.513 16.613 1.00 96.25 87 GLN A CA 1
ATOM 719 C C . GLN A 1 87 ? -17.855 -1.654 17.349 1.00 96.25 87 GLN A C 1
ATOM 721 O O . GLN A 1 87 ? -18.774 -1.407 18.127 1.00 96.25 87 GLN A O 1
ATOM 726 N N . LEU A 1 88 ? -17.436 -2.900 17.116 1.00 98.06 88 LEU A N 1
ATOM 727 C CA . LEU A 1 88 ? -17.977 -4.052 17.832 1.00 98.06 88 LEU A CA 1
ATOM 728 C C . LEU A 1 88 ? -17.660 -3.972 19.331 1.00 98.06 88 LEU A C 1
ATOM 730 O O . LEU A 1 88 ? -18.551 -4.164 20.154 1.00 98.06 88 LEU A O 1
ATOM 734 N N . CYS A 1 89 ? -16.415 -3.653 19.689 1.00 96.31 89 CYS A N 1
ATOM 735 C CA . CYS A 1 8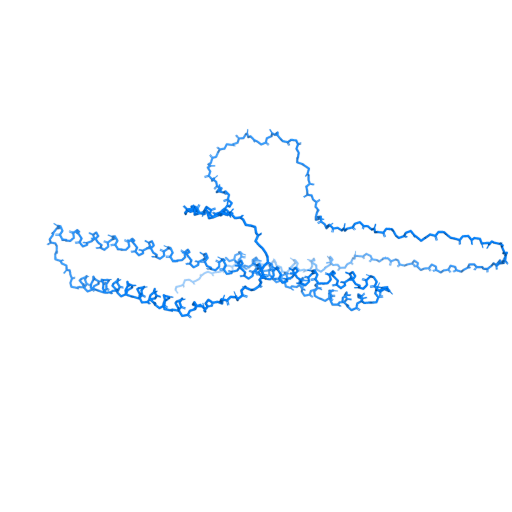9 ? -16.023 -3.453 21.083 1.00 96.31 89 CYS A CA 1
ATOM 736 C C . CYS A 1 89 ? -16.822 -2.317 21.737 1.00 96.31 89 CYS A C 1
ATOM 738 O O . CYS A 1 89 ? -17.309 -2.487 22.852 1.00 96.31 89 CYS A O 1
ATOM 740 N N . ASP A 1 90 ? -17.018 -1.199 21.033 1.00 96.44 90 ASP A N 1
ATOM 741 C CA . ASP A 1 90 ? -17.813 -0.065 21.510 1.00 96.44 90 ASP A CA 1
ATOM 742 C C . ASP A 1 90 ? -19.260 -0.492 21.805 1.00 96.44 90 ASP A C 1
ATOM 744 O O . ASP A 1 90 ? -19.791 -0.177 22.869 1.00 96.44 90 ASP A O 1
ATOM 748 N N . GLN A 1 91 ? -19.880 -1.268 20.910 1.00 98.19 91 GLN A N 1
ATOM 749 C CA . GLN A 1 91 ? -21.236 -1.796 21.104 1.00 98.19 91 GLN A CA 1
ATOM 750 C C . GLN A 1 91 ? -21.323 -2.756 22.292 1.00 98.19 91 GLN A C 1
ATOM 752 O O . GLN A 1 91 ? -22.256 -2.660 23.086 1.00 98.19 91 GLN A O 1
ATOM 757 N N . ILE A 1 92 ? -20.347 -3.654 22.448 1.00 98.00 92 ILE A N 1
ATOM 758 C CA . ILE A 1 92 ? -20.299 -4.587 23.582 1.00 98.00 92 ILE A CA 1
ATOM 759 C C . ILE A 1 92 ? -20.170 -3.817 24.899 1.00 98.00 92 ILE A C 1
ATOM 761 O O . ILE A 1 92 ? -20.915 -4.086 25.838 1.00 98.00 92 ILE A O 1
ATOM 765 N N . ILE A 1 93 ? -19.264 -2.838 24.968 1.00 96.94 93 ILE A N 1
ATOM 766 C CA . ILE A 1 93 ? -19.032 -2.027 26.171 1.00 96.94 93 ILE A CA 1
ATOM 767 C C . ILE A 1 93 ? -20.273 -1.196 26.513 1.00 96.94 93 ILE A C 1
ATOM 769 O O . ILE A 1 93 ? -20.674 -1.129 27.675 1.00 96.94 93 ILE A O 1
ATOM 773 N N . GLN A 1 94 ? -20.905 -0.576 25.515 1.00 96.75 94 GLN A N 1
ATOM 774 C CA . GLN A 1 94 ? -22.138 0.186 25.715 1.00 96.75 94 GLN A CA 1
ATOM 775 C C . GLN A 1 94 ? -23.284 -0.716 26.177 1.00 96.75 94 GLN A C 1
ATOM 777 O O . GLN A 1 94 ? -23.962 -0.375 27.144 1.00 96.75 94 GLN A O 1
ATOM 782 N N . GLY A 1 95 ? -23.449 -1.887 25.559 1.00 97.94 95 GLY A N 1
ATOM 783 C CA . GLY A 1 95 ? -24.426 -2.889 25.980 1.00 97.94 95 GLY A CA 1
ATOM 784 C C . GLY A 1 95 ? -24.182 -3.374 27.410 1.00 97.94 95 GLY A C 1
ATOM 785 O O . GLY A 1 95 ? -25.119 -3.436 28.200 1.00 97.94 95 GLY A O 1
ATOM 786 N N . GLN A 1 96 ? -22.924 -3.631 27.786 1.00 97.56 96 GLN A N 1
ATOM 787 C CA . GLN A 1 96 ? -22.552 -4.021 29.148 1.00 97.56 96 GLN A CA 1
ATOM 788 C C . GLN A 1 96 ? -22.906 -2.929 30.165 1.00 97.56 96 GLN A C 1
ATOM 790 O O . GLN A 1 96 ? -23.463 -3.226 31.220 1.00 97.56 96 GLN A O 1
ATOM 795 N N . ARG A 1 97 ? -22.606 -1.661 29.859 1.00 95.94 97 ARG A N 1
ATOM 796 C CA . ARG A 1 97 ? -22.959 -0.528 30.728 1.00 95.94 97 ARG A CA 1
ATOM 797 C C . ARG A 1 97 ? -24.466 -0.355 30.862 1.00 95.94 97 ARG A C 1
ATOM 799 O O . ARG A 1 97 ? -24.938 -0.162 31.979 1.00 95.94 97 ARG A O 1
ATOM 806 N N . LEU A 1 98 ? -25.196 -0.446 29.751 1.00 97.44 98 LEU A N 1
ATOM 807 C CA . LEU A 1 98 ? -26.650 -0.339 29.747 1.00 97.44 98 LEU A CA 1
ATOM 808 C C . LEU A 1 98 ? -27.264 -1.442 30.609 1.00 97.44 98 LEU A C 1
ATOM 810 O O . LEU A 1 98 ? -27.975 -1.132 31.555 1.00 97.44 98 LEU A O 1
ATOM 814 N N . PHE A 1 99 ? -26.886 -2.696 30.372 1.00 97.75 99 PHE A N 1
ATOM 815 C CA . PHE A 1 99 ? -27.366 -3.847 31.134 1.00 97.75 99 PHE A CA 1
ATOM 816 C C . PHE A 1 99 ? -27.108 -3.703 32.642 1.00 97.75 99 PHE A C 1
ATOM 818 O O . PHE A 1 99 ? -28.000 -3.915 33.461 1.00 97.75 99 PHE A O 1
ATOM 825 N N . ILE A 1 100 ? -25.895 -3.291 33.026 1.00 96.69 100 ILE A N 1
ATOM 826 C CA . ILE A 1 100 ? -25.554 -3.024 34.431 1.00 96.69 100 ILE A CA 1
ATOM 827 C C . ILE A 1 100 ? -26.449 -1.924 35.012 1.00 96.69 100 ILE A C 1
ATOM 829 O O . ILE A 1 100 ? -26.924 -2.064 36.138 1.00 96.69 100 ILE A O 1
ATOM 833 N N . SER A 1 101 ? -26.680 -0.846 34.257 1.00 95.56 101 SER A N 1
ATOM 834 C CA . SER A 1 101 ? -27.507 0.274 34.707 1.00 95.56 101 SER A CA 1
ATOM 835 C C . SER A 1 101 ? -28.990 -0.093 34.828 1.00 95.56 101 SER A C 1
ATOM 837 O O . SER A 1 101 ? -29.613 0.240 35.832 1.00 95.56 101 SER A O 1
ATOM 839 N N . GLU A 1 102 ? -29.537 -0.845 33.868 1.00 97.44 102 GLU A N 1
ATOM 840 C CA . GLU A 1 102 ? -30.936 -1.288 33.844 1.00 97.44 102 GLU A CA 1
ATOM 841 C C . GLU A 1 102 ? -31.245 -2.249 34.995 1.00 97.44 102 GLU A C 1
ATOM 843 O O . GLU A 1 102 ? -32.312 -2.178 35.602 1.00 97.44 102 GLU A O 1
ATOM 848 N N . HIS A 1 103 ? -30.290 -3.110 35.350 1.00 96.75 103 HIS A N 1
ATOM 849 C CA . HIS A 1 103 ? -30.430 -4.065 36.449 1.00 96.75 103 HIS A CA 1
ATOM 850 C C . HIS A 1 103 ? -29.865 -3.562 37.786 1.00 96.75 103 HIS A C 1
ATOM 852 O O . HIS A 1 103 ? -29.830 -4.326 38.750 1.00 96.75 103 HIS A O 1
ATOM 858 N N . SER A 1 104 ? -29.442 -2.293 37.870 1.00 94.94 104 SER A N 1
ATOM 859 C CA . SER A 1 104 ? -28.874 -1.676 39.084 1.00 94.94 104 SER A CA 1
ATOM 860 C C . SER A 1 104 ? -27.742 -2.497 39.722 1.00 94.94 104 SER A C 1
ATOM 862 O O . SER A 1 104 ? -27.635 -2.605 40.945 1.00 94.94 104 SER A O 1
ATOM 864 N N . LEU A 1 105 ? -26.894 -3.106 38.891 1.00 95.75 105 LEU A N 1
ATOM 865 C CA . LEU A 1 105 ? -25.779 -3.927 39.355 1.00 95.75 105 LEU A CA 1
ATOM 866 C C . LEU A 1 105 ? -24.625 -3.038 39.834 1.00 95.75 105 LEU A C 1
ATOM 868 O O . LEU A 1 105 ? -24.320 -2.004 39.239 1.00 95.75 105 LEU A O 1
ATOM 872 N N . LEU A 1 106 ? -23.935 -3.466 40.892 1.00 94.44 106 LEU A N 1
ATOM 873 C CA . LEU A 1 106 ? -22.718 -2.793 41.341 1.00 94.44 106 LEU A CA 1
ATOM 874 C C . LEU A 1 106 ? -21.596 -3.020 40.324 1.00 94.44 106 LEU A C 1
ATOM 876 O O . LEU A 1 106 ? -21.278 -4.161 39.988 1.00 94.44 106 LEU A O 1
ATOM 880 N N . VAL A 1 107 ? -20.972 -1.935 39.861 1.00 95.06 107 VAL A N 1
ATOM 881 C CA . VAL A 1 107 ? -19.803 -1.993 38.975 1.00 95.06 107 VAL A CA 1
ATOM 882 C C . VAL A 1 107 ? -18.563 -2.322 39.811 1.00 95.06 107 VAL A C 1
ATOM 884 O O . VAL A 1 107 ? -18.202 -1.539 40.692 1.00 95.06 107 VAL A O 1
ATOM 887 N N . PRO A 1 108 ? -17.861 -3.438 39.546 1.00 96.50 108 PRO A N 1
ATOM 888 C CA . PRO A 1 108 ? -16.604 -3.731 40.224 1.00 96.50 108 PRO A CA 1
ATOM 889 C C . PRO A 1 108 ? -15.541 -2.655 39.936 1.00 96.50 108 PRO A C 1
ATOM 891 O O . PRO A 1 108 ? -15.450 -2.178 38.801 1.00 96.50 108 PRO A O 1
ATOM 894 N N . PRO A 1 109 ? -14.665 -2.312 40.900 1.00 95.81 109 PRO A N 1
ATOM 895 C CA . PRO A 1 109 ? -13.699 -1.219 40.747 1.00 95.81 109 PRO A CA 1
ATOM 896 C C . PRO A 1 109 ? -12.723 -1.430 39.579 1.00 95.81 109 PRO A C 1
ATOM 898 O O . PRO A 1 109 ? -12.370 -0.480 38.888 1.00 95.81 109 PRO A O 1
ATOM 901 N N . GLN A 1 110 ? -12.335 -2.678 39.302 1.00 96.81 110 GLN A N 1
ATOM 902 C CA . GLN A 1 110 ? -11.490 -3.017 38.150 1.00 96.81 110 GLN A CA 1
ATOM 903 C C . GLN A 1 110 ? -12.187 -2.715 36.812 1.00 96.81 110 GLN A C 1
ATOM 905 O O . GLN A 1 110 ? -11.560 -2.205 35.888 1.00 96.81 110 GLN A O 1
ATOM 910 N N . LEU A 1 111 ? -13.493 -2.988 36.710 1.00 96.50 111 LEU A N 1
ATOM 911 C CA . LEU A 1 111 ? -14.271 -2.697 35.505 1.00 96.50 111 LEU A CA 1
ATOM 912 C C . LEU A 1 111 ? -14.451 -1.186 35.317 1.00 96.50 111 LEU A C 1
ATOM 914 O O . LEU A 1 111 ? -14.327 -0.692 34.198 1.00 96.50 111 LEU A O 1
ATOM 918 N N . GLN A 1 112 ? -14.668 -0.447 36.409 1.00 96.38 112 GLN A N 1
ATOM 919 C CA . GLN A 1 112 ? -14.730 1.015 36.372 1.00 96.38 112 GLN A CA 1
ATOM 920 C C . GLN A 1 112 ? -13.422 1.624 35.844 1.00 96.38 112 GLN A C 1
ATOM 922 O O . GLN A 1 112 ? -13.456 2.491 34.977 1.00 96.38 112 GLN A O 1
ATOM 927 N N . GLN A 1 113 ? -12.265 1.120 36.282 1.00 97.25 113 GLN A N 1
ATOM 928 C CA . GLN A 1 113 ? -10.970 1.576 35.765 1.00 97.25 113 GLN A CA 1
ATOM 929 C C . GLN A 1 113 ? -10.832 1.343 34.253 1.00 97.25 113 GLN A C 1
ATOM 931 O O . GLN A 1 113 ? -10.381 2.234 33.533 1.00 97.25 113 GLN A O 1
ATOM 936 N N . LEU A 1 114 ? -11.250 0.175 33.750 1.00 96.75 114 LEU A N 1
ATOM 937 C CA . LEU A 1 114 ? -11.228 -0.122 32.311 1.00 96.75 114 LEU A CA 1
ATOM 938 C C . LEU A 1 114 ? -12.141 0.821 31.519 1.00 96.75 114 LEU A C 1
ATOM 940 O O . LEU A 1 114 ? -11.769 1.306 30.452 1.00 96.75 114 LEU A O 1
ATOM 944 N N . TYR A 1 115 ? -13.317 1.123 32.061 1.00 96.19 115 TYR A N 1
ATOM 945 C CA . TYR A 1 115 ? -14.249 2.098 31.509 1.00 96.19 115 TYR A CA 1
ATOM 946 C C . TYR A 1 115 ? -13.672 3.511 31.446 1.00 96.19 115 TYR A C 1
ATOM 948 O O . TYR A 1 115 ? -13.854 4.191 30.431 1.00 96.19 115 TYR A O 1
ATOM 956 N N . ASP A 1 116 ? -12.960 3.941 32.481 1.00 96.12 116 ASP A N 1
ATOM 957 C CA . ASP A 1 116 ? -12.321 5.253 32.513 1.00 96.12 116 ASP A CA 1
ATOM 958 C C . ASP A 1 116 ? -11.205 5.343 31.465 1.00 96.12 116 ASP A C 1
ATOM 960 O O . ASP A 1 116 ? -11.138 6.320 30.717 1.00 96.12 116 ASP A O 1
ATOM 964 N N . VAL A 1 117 ? -10.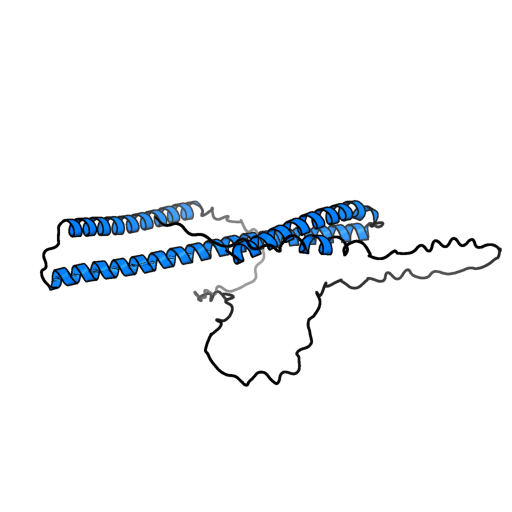358 4.311 31.365 1.00 95.75 117 VAL A N 1
ATOM 965 C CA . VAL A 1 117 ? -9.286 4.231 30.357 1.00 95.75 117 VAL A CA 1
ATOM 966 C C . VAL A 1 117 ? -9.866 4.257 28.943 1.00 95.75 117 VAL A C 1
ATOM 968 O O . VAL A 1 117 ? -9.432 5.064 28.124 1.00 95.75 117 VAL A O 1
ATOM 971 N N . TYR A 1 118 ? -10.889 3.446 28.673 1.00 94.69 118 TYR A N 1
ATOM 972 C CA . TYR A 1 118 ? -11.566 3.406 27.377 1.00 94.69 118 TYR A CA 1
ATOM 973 C C . TYR A 1 118 ? -12.125 4.778 26.966 1.00 94.69 118 TYR A C 1
ATOM 975 O O . TYR A 1 118 ? -11.935 5.218 25.830 1.00 94.69 118 TYR A O 1
ATOM 983 N N . THR A 1 119 ? -12.772 5.484 27.899 1.00 92.44 119 THR A N 1
ATOM 984 C CA . THR A 1 119 ? -13.367 6.802 27.626 1.00 92.44 119 THR A CA 1
ATOM 985 C C . THR A 1 119 ? -12.276 7.832 27.314 1.00 92.44 119 THR A C 1
ATOM 987 O O . THR A 1 119 ? -12.344 8.512 26.289 1.00 92.44 119 THR A O 1
ATOM 990 N N . LYS A 1 120 ? -11.212 7.867 28.132 1.00 94.56 120 LYS A N 1
ATOM 991 C CA . LYS A 1 120 ? -10.049 8.747 27.929 1.00 94.56 120 LYS A CA 1
ATOM 992 C C . LYS A 1 120 ? -9.362 8.499 26.590 1.00 94.56 120 LYS A C 1
ATOM 994 O O . LYS A 1 120 ? -9.017 9.448 25.891 1.00 94.56 120 LYS A O 1
ATOM 999 N N . GLU A 1 121 ? -9.160 7.239 26.213 1.00 92.50 121 GLU A N 1
ATOM 1000 C CA . GLU A 1 121 ? -8.500 6.907 24.952 1.00 92.50 121 GLU A CA 1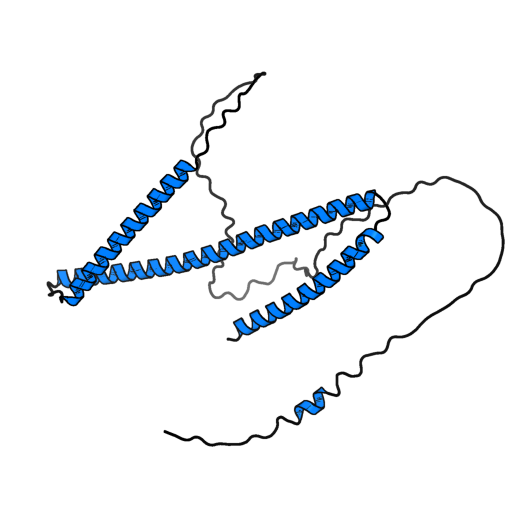
ATOM 1001 C C . GLU A 1 121 ? -9.372 7.267 23.740 1.00 92.50 121 GLU A C 1
ATOM 1003 O O . GLU A 1 121 ? -8.863 7.763 22.731 1.00 92.50 121 GLU A O 1
ATOM 1008 N N . GLY A 1 122 ? -10.692 7.093 23.849 1.00 88.69 122 GLY A N 1
ATOM 1009 C CA . GLY A 1 122 ? -11.650 7.553 22.846 1.00 88.69 122 GLY A CA 1
ATOM 1010 C C . GLY A 1 122 ? -11.586 9.067 22.621 1.00 88.69 122 GLY A C 1
ATOM 1011 O O . GLY A 1 122 ? -11.536 9.513 21.472 1.00 88.69 122 GLY A O 1
ATOM 1012 N N . ASP A 1 123 ? -11.535 9.850 23.698 1.00 91.44 123 ASP A N 1
ATOM 1013 C CA . ASP A 1 123 ? -11.422 11.311 23.634 1.00 91.44 123 ASP A CA 1
ATOM 1014 C C . ASP A 1 123 ? -10.069 11.750 23.059 1.00 91.44 123 ASP A C 1
ATOM 1016 O O . ASP A 1 123 ? -10.029 12.585 22.151 1.00 91.44 123 ASP A O 1
ATOM 1020 N N . ASN A 1 124 ? -8.974 11.116 23.494 1.00 90.75 124 ASN A N 1
ATOM 1021 C CA . ASN A 1 124 ? -7.635 11.390 22.976 1.00 90.75 124 ASN A CA 1
ATOM 1022 C C . ASN A 1 124 ? -7.558 11.143 21.461 1.00 90.75 124 ASN A C 1
ATOM 1024 O O . ASN A 1 124 ? -7.072 11.983 20.711 1.00 90.75 124 ASN A O 1
ATOM 1028 N N . ARG A 1 125 ? -8.131 10.037 20.968 1.00 88.19 125 ARG A N 1
ATOM 1029 C CA . ARG A 1 125 ? -8.187 9.745 19.523 1.00 88.19 125 ARG A CA 1
ATOM 1030 C C . ARG A 1 125 ? -8.977 10.791 18.733 1.00 88.19 125 ARG A C 1
ATOM 1032 O O . ARG A 1 125 ? -8.616 11.089 17.594 1.00 88.19 125 ARG A O 1
ATOM 1039 N N . ARG A 1 126 ? -10.067 11.335 19.288 1.00 88.88 126 ARG A N 1
ATOM 1040 C CA . ARG A 1 126 ? -10.833 12.415 18.636 1.00 88.88 126 ARG A CA 1
ATOM 1041 C C . ARG A 1 126 ? -10.025 13.710 18.588 1.00 88.88 126 ARG A C 1
ATOM 1043 O O . ARG A 1 126 ? -10.029 14.371 17.551 1.00 88.88 126 ARG A O 1
ATOM 1050 N N . PHE A 1 127 ? -9.310 14.024 19.665 1.00 91.06 127 PHE A N 1
ATOM 1051 C CA . PHE A 1 127 ? -8.422 15.180 19.734 1.00 91.06 127 PHE A CA 1
ATOM 1052 C C . PHE A 1 127 ? -7.277 15.091 18.712 1.00 91.06 127 PHE A C 1
ATOM 1054 O O . PHE A 1 127 ? -7.109 16.006 17.910 1.00 91.06 127 PHE A O 1
ATOM 1061 N N . GLU A 1 128 ? -6.574 13.957 18.644 1.00 91.56 128 GLU A N 1
ATOM 1062 C CA . GLU A 1 128 ? -5.495 13.720 17.669 1.00 91.56 128 GLU A CA 1
ATOM 1063 C C . GLU A 1 128 ? -5.971 13.886 16.217 1.00 91.56 128 GLU A C 1
ATOM 1065 O O . GLU A 1 128 ? -5.314 14.523 15.392 1.00 91.56 128 GLU A O 1
ATOM 1070 N N . ARG A 1 129 ? -7.163 13.367 15.891 1.00 90.31 129 ARG A N 1
ATOM 1071 C CA . ARG A 1 129 ? -7.760 13.546 14.556 1.00 90.31 129 ARG A CA 1
ATOM 1072 C C . ARG A 1 129 ? -8.076 15.011 14.257 1.00 90.31 129 ARG A C 1
ATOM 1074 O O . ARG A 1 129 ? -7.863 15.449 13.128 1.00 90.31 129 ARG A O 1
ATOM 1081 N N . ALA A 1 130 ? -8.579 15.762 15.237 1.00 91.75 130 ALA A N 1
ATOM 1082 C CA . ALA A 1 130 ? -8.848 17.188 15.074 1.00 91.75 130 ALA A CA 1
ATOM 1083 C C . ALA A 1 130 ? -7.551 17.977 14.826 1.00 91.75 130 ALA A C 1
ATOM 1085 O O . ALA A 1 130 ? -7.501 18.780 13.895 1.00 91.75 130 ALA A O 1
ATOM 1086 N N . LEU A 1 131 ? -6.489 17.681 15.583 1.00 93.38 131 LEU A N 1
ATOM 1087 C CA . LEU A 1 131 ? -5.172 18.302 15.426 1.00 93.38 131 LEU A CA 1
ATOM 1088 C C . LEU A 1 131 ? -4.544 17.992 14.058 1.00 93.38 131 LEU A C 1
ATOM 1090 O O . LEU A 1 131 ? -4.004 18.881 13.396 1.00 93.38 131 LEU A O 1
ATOM 1094 N N . ALA A 1 132 ? -4.649 16.743 13.598 1.00 91.12 132 ALA A N 1
ATOM 1095 C CA . ALA A 1 132 ? -4.147 16.337 12.288 1.00 91.12 132 ALA A CA 1
ATOM 1096 C C . ALA A 1 132 ? -4.860 17.074 11.141 1.00 91.12 132 ALA A C 1
ATOM 1098 O O . ALA A 1 132 ? -4.212 17.524 10.194 1.00 91.12 132 ALA A O 1
ATOM 1099 N N . LEU A 1 133 ? -6.186 17.237 11.230 1.00 91.44 133 LEU A N 1
ATOM 1100 C CA . LEU A 1 133 ? -6.964 18.000 10.249 1.00 91.44 133 LEU A CA 1
ATOM 1101 C C . LEU A 1 133 ? -6.603 19.486 10.257 1.00 91.44 133 LEU A C 1
ATOM 1103 O O . LEU A 1 133 ? -6.541 20.102 9.195 1.00 91.44 133 LEU A O 1
ATOM 1107 N N . ASP A 1 134 ? -6.360 20.060 11.429 1.00 89.56 134 ASP A N 1
ATOM 1108 C CA . ASP A 1 134 ? -5.967 21.459 11.565 1.00 89.56 134 ASP A CA 1
ATOM 1109 C C . ASP A 1 134 ? -4.577 21.706 10.961 1.00 89.56 134 ASP A C 1
ATOM 1111 O O . ASP A 1 134 ? -4.404 22.557 10.090 1.00 89.56 134 ASP A O 1
ATOM 1115 N N . THR A 1 135 ? -3.611 20.843 11.281 1.00 88.75 135 THR A N 1
ATOM 1116 C CA . THR A 1 135 ? -2.262 20.873 10.690 1.00 88.75 135 THR A CA 1
ATOM 1117 C C . THR A 1 135 ? -2.309 20.704 9.164 1.00 88.75 135 THR A C 1
ATOM 1119 O O . THR A 1 135 ? -1.621 21.410 8.419 1.00 88.75 135 THR A O 1
ATOM 1122 N N . ALA A 1 136 ? -3.167 19.811 8.659 1.00 84.81 136 ALA A N 1
ATOM 1123 C CA . ALA A 1 136 ? -3.391 19.653 7.223 1.00 84.81 136 ALA A CA 1
ATOM 1124 C C . ALA A 1 136 ? -3.997 20.919 6.589 1.00 84.81 136 ALA A C 1
ATOM 1126 O O . ALA A 1 136 ? -3.595 21.320 5.499 1.00 84.81 136 ALA A O 1
ATOM 1127 N N . ARG A 1 137 ? -4.927 21.600 7.268 1.00 83.00 137 ARG A N 1
ATOM 1128 C CA . ARG A 1 137 ? -5.492 22.875 6.796 1.00 83.00 137 ARG A CA 1
ATOM 1129 C C . ARG A 1 137 ? -4.439 23.978 6.736 1.00 83.00 137 ARG A C 1
ATOM 1131 O O . ARG A 1 137 ? -4.406 24.704 5.745 1.00 83.00 137 ARG A O 1
ATOM 1138 N N . PHE A 1 138 ? -3.569 24.084 7.740 1.00 74.19 138 PHE A N 1
ATOM 1139 C CA . PHE A 1 138 ? -2.482 25.067 7.748 1.00 74.19 138 PHE A CA 1
ATOM 1140 C C . PHE A 1 138 ? -1.467 24.816 6.629 1.00 74.19 138 PHE A C 1
ATOM 1142 O O . PHE A 1 138 ? -1.162 25.732 5.870 1.00 74.19 138 PHE A O 1
ATOM 1149 N N . THR A 1 139 ? -1.024 23.571 6.445 1.00 71.56 139 THR A N 1
ATOM 1150 C CA . THR A 1 139 ? -0.070 23.212 5.376 1.00 71.56 139 THR A CA 1
ATOM 1151 C C . THR A 1 139 ? -0.650 23.375 3.966 1.00 71.56 139 THR A C 1
ATOM 1153 O O . THR A 1 139 ? 0.069 23.751 3.040 1.00 71.56 139 THR A O 1
ATOM 1156 N N . VAL A 1 140 ? -1.955 23.146 3.775 1.00 66.25 140 VAL A N 1
ATOM 1157 C CA . VAL A 1 140 ? -2.642 23.418 2.499 1.00 66.25 140 VAL A CA 1
ATOM 1158 C C . VAL A 1 140 ? -2.802 24.922 2.259 1.00 66.25 140 VAL A C 1
ATOM 1160 O O . VAL A 1 140 ? -2.631 25.374 1.127 1.00 66.25 140 VAL A O 1
ATOM 1163 N N . LYS A 1 141 ? -3.085 25.710 3.304 1.00 69.75 141 LYS A N 1
ATOM 1164 C CA . LYS A 1 141 ? -3.220 27.171 3.207 1.00 69.75 141 LYS A CA 1
ATOM 1165 C C . LYS A 1 141 ? -1.883 27.879 2.975 1.00 69.75 141 LYS A C 1
ATOM 1167 O O . LYS A 1 141 ? -1.859 28.918 2.331 1.00 69.75 141 LYS A O 1
ATOM 1172 N N . GLU A 1 142 ? -0.776 27.303 3.435 1.00 54.53 142 GLU A N 1
ATOM 1173 C CA . GLU A 1 142 ? 0.571 27.813 3.157 1.00 54.53 142 GLU A CA 1
ATOM 1174 C C . GLU A 1 142 ? 1.057 27.459 1.735 1.00 54.53 142 GLU A C 1
ATOM 1176 O O . GLU A 1 142 ? 1.840 28.192 1.136 1.00 54.53 142 GLU A O 1
ATOM 1181 N N . ARG A 1 143 ? 0.546 26.370 1.138 1.00 53.00 143 ARG A N 1
ATOM 1182 C CA . ARG A 1 143 ? 0.877 25.951 -0.239 1.00 53.00 143 ARG A CA 1
ATOM 1183 C C . ARG A 1 143 ? 0.037 26.613 -1.337 1.00 53.00 143 ARG A C 1
ATOM 1185 O O . ARG A 1 143 ? 0.269 26.331 -2.514 1.00 53.00 143 ARG A O 1
ATOM 1192 N N . SER A 1 144 ? -0.914 27.494 -1.013 1.00 56.78 144 SER A N 1
ATOM 1193 C CA . SER A 1 144 ? -1.569 28.316 -2.037 1.00 56.78 144 SER A CA 1
ATOM 1194 C C . SER A 1 144 ? -0.609 29.411 -2.516 1.00 56.78 144 SER A C 1
ATOM 1196 O O . SER A 1 144 ? -0.469 30.452 -1.878 1.00 56.78 144 SER A O 1
ATOM 1198 N N . LEU A 1 145 ? 0.070 29.148 -3.635 1.00 56.53 145 LEU A N 1
ATOM 1199 C CA . LEU A 1 145 ? 0.952 30.083 -4.339 1.00 56.53 145 LEU A CA 1
ATOM 1200 C C . LEU A 1 145 ? 0.192 31.323 -4.863 1.00 56.53 145 LEU A C 1
ATOM 1202 O O . LEU A 1 145 ? -1.017 31.246 -5.109 1.00 56.53 145 LEU A O 1
ATOM 1206 N N . PRO A 1 146 ? 0.879 32.469 -5.047 1.00 48.69 146 PRO A N 1
ATOM 1207 C CA . PRO A 1 146 ? 0.248 33.727 -5.430 1.00 48.69 146 PRO A CA 1
ATOM 1208 C C . PRO A 1 146 ? -0.380 33.650 -6.827 1.00 48.69 146 PRO A C 1
ATOM 1210 O O . PRO A 1 146 ? 0.148 33.019 -7.741 1.00 48.69 146 PRO A O 1
ATOM 1213 N N . LYS A 1 147 ? -1.514 34.343 -6.995 1.00 50.28 147 LYS A N 1
ATOM 1214 C CA . LYS A 1 147 ? -2.146 34.592 -8.296 1.00 50.28 147 LYS A CA 1
ATOM 1215 C C . LYS A 1 147 ? -1.152 35.316 -9.201 1.00 50.28 147 LYS A C 1
ATOM 1217 O O . LYS A 1 147 ? -0.867 36.491 -8.993 1.00 50.28 147 LYS A O 1
ATOM 1222 N N . ILE A 1 148 ? -0.644 34.612 -10.207 1.00 49.16 148 ILE A N 1
ATOM 1223 C CA . ILE A 1 148 ? 0.100 35.224 -11.303 1.00 49.16 148 ILE A CA 1
ATOM 1224 C C . ILE A 1 148 ? -0.931 35.944 -12.177 1.00 49.16 148 ILE A C 1
ATOM 1226 O O . ILE A 1 148 ? -1.614 35.333 -12.997 1.00 49.16 148 ILE A O 1
ATOM 1230 N N . SER A 1 149 ? -1.087 37.246 -11.954 1.00 47.94 149 SER A N 1
ATOM 1231 C CA . SER A 1 149 ? -1.771 38.148 -12.877 1.00 47.94 149 SER A CA 1
ATOM 1232 C C . SER A 1 149 ? -0.873 38.318 -14.101 1.00 47.94 149 SER A C 1
ATOM 1234 O O . SER A 1 149 ? 0.116 39.043 -14.038 1.00 47.94 149 SER A O 1
ATOM 1236 N N . VAL A 1 150 ? -1.174 37.634 -15.202 1.00 47.72 150 VAL A N 1
ATOM 1237 C CA . VAL A 1 150 ? -0.509 37.901 -16.484 1.00 47.72 150 VAL A CA 1
ATOM 1238 C C . VAL A 1 150 ? -1.130 39.178 -17.073 1.00 47.72 150 VAL A C 1
ATOM 1240 O O . VAL A 1 150 ? -2.349 39.201 -17.266 1.00 47.72 150 VAL A O 1
ATOM 1243 N N . PRO A 1 151 ? -0.362 40.252 -17.341 1.00 40.41 151 PRO A N 1
ATOM 1244 C CA . PRO A 1 151 ? -0.889 41.443 -17.996 1.00 40.41 151 PRO A CA 1
ATOM 1245 C C . PRO A 1 151 ? -1.176 41.134 -19.469 1.00 40.41 151 PRO A C 1
ATOM 1247 O O . PRO A 1 151 ? -0.264 40.862 -20.247 1.00 40.41 151 PRO A O 1
ATOM 1250 N N . LEU A 1 152 ? -2.451 41.179 -19.847 1.00 41.47 152 LEU A N 1
ATOM 1251 C CA . LEU A 1 152 ? -2.906 41.118 -21.231 1.00 41.47 152 LEU A CA 1
ATOM 1252 C C . LEU A 1 152 ? -2.828 42.525 -21.857 1.00 41.47 152 LEU A C 1
ATOM 1254 O O . LEU A 1 152 ? -3.634 43.395 -21.536 1.00 41.47 152 LEU A O 1
ATOM 1258 N N . GLN A 1 153 ? -1.878 42.734 -22.768 1.00 40.66 153 GLN A N 1
ATOM 1259 C CA . GLN A 1 153 ? -1.942 43.717 -23.863 1.00 40.66 153 GLN A CA 1
ATOM 1260 C C . GLN A 1 153 ? -1.994 42.902 -25.167 1.00 40.66 153 GLN A C 1
ATOM 1262 O O . GLN A 1 153 ? -1.297 41.901 -25.258 1.00 40.66 153 GLN A O 1
ATOM 1267 N N . SER A 1 154 ? -2.732 43.206 -26.229 1.00 32.12 154 SER A N 1
ATOM 1268 C CA . SER A 1 154 ? -3.760 44.200 -26.533 1.00 32.12 154 SER A CA 1
ATOM 1269 C C . SER A 1 154 ? -4.343 43.814 -27.903 1.00 32.12 154 SER A C 1
ATOM 1271 O O . SER A 1 154 ? -3.551 43.523 -28.795 1.00 32.12 154 SER A O 1
ATOM 1273 N N . ARG A 1 155 ? -5.671 43.951 -28.062 1.00 35.47 155 ARG A N 1
ATOM 1274 C CA . ARG A 1 155 ? -6.456 44.012 -29.323 1.00 35.47 155 ARG A CA 1
ATOM 1275 C C . ARG A 1 155 ? -6.535 42.718 -30.165 1.00 35.47 155 ARG A C 1
ATOM 1277 O O . ARG A 1 155 ? -5.530 42.070 -30.388 1.00 35.47 155 ARG A O 1
ATOM 1284 N N . ASP A 1 156 ? -7.696 42.248 -30.630 1.00 40.16 156 ASP A N 1
ATOM 1285 C CA . ASP A 1 156 ? -8.961 42.923 -30.965 1.00 40.16 156 ASP A CA 1
ATOM 1286 C C . ASP A 1 156 ? -10.223 42.129 -30.554 1.00 40.16 156 ASP A C 1
ATOM 1288 O O . ASP A 1 156 ? -10.184 40.935 -30.264 1.00 40.16 156 ASP A O 1
ATOM 1292 N N . GLN A 1 157 ? -11.339 42.861 -30.479 1.00 47.12 157 GLN A N 1
ATOM 1293 C CA . GLN A 1 157 ? -12.666 42.467 -29.999 1.00 47.12 157 GLN A CA 1
ATOM 1294 C C . GLN A 1 157 ? -13.444 41.595 -30.996 1.00 47.12 157 GLN A C 1
ATOM 1296 O O . GLN A 1 157 ? -13.654 42.032 -32.118 1.00 47.12 157 GLN A O 1
ATOM 1301 N N . GLU A 1 158 ? -14.029 40.486 -30.526 1.00 34.66 158 GLU A N 1
ATOM 1302 C CA . GLU A 1 158 ? -15.382 40.049 -30.921 1.00 34.66 158 GLU A CA 1
ATOM 1303 C C . GLU A 1 158 ? -15.942 39.107 -29.829 1.00 34.66 158 GLU A C 1
ATOM 1305 O O . GLU A 1 158 ? -15.416 38.034 -29.568 1.00 34.66 158 GLU A O 1
ATOM 1310 N N . SER A 1 159 ? -16.789 39.617 -28.934 1.00 44.84 159 SER A N 1
ATOM 1311 C CA . SER A 1 159 ? -18.253 39.469 -28.963 1.00 44.84 159 SER A CA 1
ATOM 1312 C C . SER A 1 159 ? -18.784 38.263 -28.159 1.00 44.84 159 SER A C 1
ATOM 1314 O O . SER A 1 159 ? -18.794 37.126 -28.609 1.00 44.84 159 SER A O 1
ATOM 1316 N N . VAL A 1 160 ? -19.329 38.591 -26.974 1.00 43.00 160 VAL A N 1
ATOM 1317 C CA . VAL A 1 160 ? -20.653 38.127 -26.502 1.00 43.00 160 VAL A CA 1
ATOM 1318 C C . VAL A 1 160 ? -20.728 36.666 -25.989 1.00 43.00 160 VAL A C 1
ATOM 1320 O O . VAL A 1 160 ? -20.994 35.732 -26.731 1.00 43.00 160 VAL A O 1
ATOM 1323 N N . ARG A 1 161 ? -20.630 36.480 -24.658 1.00 43.41 161 ARG A N 1
ATOM 1324 C CA . ARG A 1 161 ? -21.743 36.205 -23.699 1.00 43.41 161 ARG A CA 1
ATOM 1325 C C . ARG A 1 161 ? -21.220 35.588 -22.403 1.00 43.41 161 ARG A C 1
ATOM 1327 O O . ARG A 1 161 ? -20.746 34.459 -22.367 1.00 43.41 161 ARG A O 1
ATOM 1334 N N . THR A 1 162 ? -21.450 36.312 -21.315 1.00 45.19 162 THR A N 1
ATOM 1335 C CA . THR A 1 162 ? -21.601 35.759 -19.972 1.00 45.19 162 THR A CA 1
ATOM 1336 C C . THR A 1 162 ? -22.768 34.774 -19.972 1.00 45.19 162 THR A C 1
ATOM 1338 O O . THR A 1 162 ? -23.913 35.178 -20.157 1.00 45.19 162 THR A O 1
ATOM 1341 N N . VAL A 1 163 ? -22.487 33.497 -19.730 1.00 39.00 163 VAL A N 1
ATOM 1342 C CA . VAL A 1 163 ? -23.469 32.541 -19.211 1.00 39.00 163 VAL A CA 1
ATOM 1343 C C . VAL A 1 163 ? -22.847 31.820 -18.027 1.00 39.00 163 VAL A C 1
ATOM 1345 O O . VAL A 1 163 ? -22.076 30.874 -18.142 1.00 39.00 163 VAL A O 1
ATOM 1348 N N . MET A 1 164 ? -23.186 32.362 -16.865 1.00 45.97 164 MET A N 1
ATOM 1349 C CA . MET A 1 164 ? -23.230 31.666 -15.594 1.00 45.97 164 MET A CA 1
ATOM 1350 C C . MET A 1 164 ? -24.133 30.437 -15.746 1.00 45.97 164 MET A C 1
ATOM 1352 O O . MET A 1 164 ? -25.333 30.590 -15.939 1.00 45.97 164 MET A O 1
ATOM 1356 N N . LEU A 1 165 ? -23.547 29.243 -15.692 1.00 38.38 165 LEU A N 1
ATOM 1357 C CA . LEU A 1 165 ? -24.231 27.962 -15.497 1.00 38.38 165 LEU A CA 1
ATOM 1358 C C . LEU A 1 165 ? -23.309 27.141 -14.585 1.00 38.38 165 LEU A C 1
ATOM 1360 O O . LEU A 1 165 ? -22.218 26.746 -14.982 1.00 38.38 165 LEU A O 1
ATOM 1364 N N . GLU A 1 166 ? -23.547 27.213 -13.280 1.00 36.03 166 GLU A N 1
ATOM 1365 C CA . GLU A 1 166 ? -24.349 26.245 -12.520 1.00 36.03 166 GLU A CA 1
ATOM 1366 C C . GLU A 1 166 ? -23.603 24.927 -12.265 1.00 36.03 166 GLU A C 1
ATOM 1368 O O . GLU A 1 166 ? -23.153 24.227 -13.172 1.00 36.03 166 GLU A O 1
ATOM 1373 N N . LEU A 1 167 ? -23.463 24.622 -10.973 1.00 49.31 167 LEU A N 1
ATOM 1374 C CA . LEU A 1 167 ? -22.844 23.421 -10.427 1.00 49.31 167 LEU A CA 1
ATOM 1375 C C . LEU A 1 167 ? -23.561 22.168 -10.955 1.00 49.31 167 LEU A C 1
ATOM 1377 O O . LEU A 1 167 ? -24.629 21.795 -10.476 1.00 49.31 167 LEU A O 1
ATOM 1381 N N . GLY A 1 168 ? -22.931 21.463 -11.892 1.00 31.78 168 GLY A N 1
ATOM 1382 C CA . GLY A 1 168 ? -23.283 20.089 -12.245 1.00 31.78 168 GLY A CA 1
ATOM 1383 C C . GLY A 1 168 ? -22.386 19.089 -11.504 1.00 31.78 168 GLY A C 1
ATOM 1384 O O . GLY A 1 1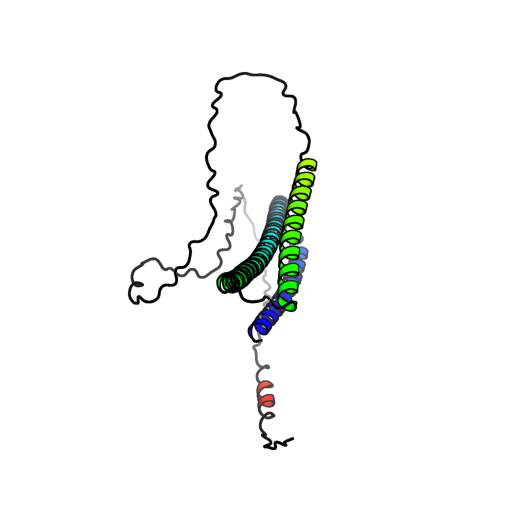68 ? -21.164 19.267 -11.493 1.00 31.78 168 GLY A O 1
ATOM 1385 N N . PRO A 1 169 ? -22.924 18.012 -10.899 1.00 38.03 169 PRO A N 1
ATOM 1386 C CA . PRO A 1 169 ? -22.104 17.002 -10.251 1.00 38.03 169 PRO A CA 1
ATOM 1387 C C . PRO A 1 169 ? -21.339 16.225 -11.323 1.00 38.03 169 PRO A C 1
ATOM 1389 O O . PRO A 1 169 ? -21.908 15.422 -12.067 1.00 38.03 169 PRO A O 1
ATOM 1392 N N . SER A 1 170 ? -20.029 16.461 -11.390 1.00 34.16 170 SER A N 1
ATOM 1393 C CA . SER A 1 170 ? -19.098 15.658 -12.176 1.00 34.16 170 SER A CA 1
ATOM 1394 C C . SER A 1 170 ? -19.146 14.213 -11.675 1.00 34.16 170 SER A C 1
ATOM 1396 O O . SER A 1 170 ? -18.516 13.838 -10.678 1.00 34.16 170 SER A O 1
ATOM 1398 N N . LYS A 1 171 ? -19.940 13.387 -12.365 1.00 41.72 171 LYS A N 1
ATOM 1399 C CA . LYS A 1 171 ? -19.874 11.931 -12.279 1.00 41.72 171 LYS A CA 1
ATOM 1400 C C . LYS A 1 171 ? -18.505 11.533 -12.810 1.00 41.72 171 LYS A C 1
ATOM 1402 O O . LYS A 1 171 ? -18.317 11.320 -14.003 1.00 41.72 171 LYS A O 1
ATOM 1407 N N . HIS A 1 172 ? -17.551 11.451 -11.891 1.00 42.16 172 HIS A N 1
ATOM 1408 C CA . HIS A 1 172 ? -16.272 10.810 -12.111 1.00 42.16 172 HIS A CA 1
ATOM 1409 C C . HIS A 1 172 ? -16.573 9.407 -12.629 1.00 42.16 172 HIS A C 1
ATOM 1411 O O . HIS A 1 172 ? -17.062 8.546 -11.892 1.00 42.16 172 HIS A O 1
ATOM 1417 N N . ARG A 1 173 ? -16.337 9.211 -13.926 1.00 41.72 173 ARG A N 1
ATOM 1418 C CA . ARG A 1 173 ? -16.403 7.930 -14.616 1.00 41.72 173 ARG A CA 1
ATOM 1419 C C . ARG A 1 173 ? -15.299 7.056 -14.033 1.00 41.72 173 ARG A C 1
ATOM 1421 O O . ARG A 1 173 ? -14.195 6.982 -14.559 1.00 41.72 173 ARG A O 1
ATOM 1428 N N . ARG A 1 174 ? -15.584 6.442 -12.885 1.00 45.84 174 ARG A N 1
ATOM 1429 C CA . ARG A 1 174 ? -14.747 5.394 -12.319 1.00 45.84 174 ARG A CA 1
ATOM 1430 C C . ARG A 1 174 ? -14.775 4.258 -13.325 1.00 45.84 174 ARG A C 1
ATOM 1432 O O . ARG A 1 174 ? -15.822 3.649 -13.546 1.00 45.84 174 ARG A O 1
ATOM 1439 N N . HIS A 1 175 ? -13.628 3.999 -13.937 1.00 49.41 175 HIS A N 1
ATOM 1440 C CA . HIS A 1 175 ? -13.338 2.736 -14.593 1.00 49.41 175 HIS A CA 1
ATOM 1441 C C . HIS A 1 175 ? -13.352 1.639 -13.524 1.00 49.41 175 HIS A C 1
ATOM 1443 O O . HIS A 1 175 ? -12.319 1.212 -13.023 1.00 49.41 175 HIS A O 1
ATOM 1449 N N . THR A 1 176 ? -14.554 1.245 -13.116 1.00 51.44 176 THR A N 1
ATOM 1450 C CA . THR A 1 176 ? -14.783 0.098 -12.249 1.00 51.44 176 THR A CA 1
ATOM 1451 C C . THR A 1 176 ? -15.186 -1.034 -13.172 1.00 51.44 176 THR A C 1
ATOM 1453 O O . THR A 1 176 ? -16.175 -0.921 -13.896 1.00 51.44 176 THR A O 1
ATOM 1456 N N . LEU A 1 177 ? -14.385 -2.097 -13.192 1.00 46.47 177 LEU A N 1
ATOM 1457 C CA . LEU A 1 177 ? -14.780 -3.354 -13.814 1.00 46.47 177 LEU A CA 1
ATOM 1458 C C . LEU A 1 177 ? -16.086 -3.849 -13.159 1.00 46.47 177 LEU A C 1
ATOM 1460 O O . LEU A 1 177 ? -16.272 -3.626 -11.957 1.00 46.47 177 LEU A O 1
ATOM 1464 N N . PRO A 1 178 ? -16.992 -4.488 -13.917 1.00 56.06 178 PRO A N 1
ATOM 1465 C CA . PRO A 1 178 ? -18.249 -4.983 -13.371 1.00 56.06 178 PRO A CA 1
ATOM 1466 C C . PRO A 1 178 ? -18.009 -6.066 -12.296 1.00 56.06 178 PRO A C 1
ATOM 1468 O O . PRO A 1 178 ? -17.049 -6.834 -12.414 1.00 56.06 178 PRO A O 1
ATOM 1471 N N . PRO A 1 179 ? -18.858 -6.156 -11.253 1.00 53.38 179 PRO A N 1
ATOM 1472 C CA . PRO A 1 179 ? -18.745 -7.187 -10.225 1.00 53.38 179 PRO A CA 1
ATOM 1473 C C . PRO A 1 179 ? -19.012 -8.578 -10.811 1.00 53.38 179 PRO A C 1
ATOM 1475 O O . PRO A 1 179 ? -20.005 -8.785 -11.507 1.00 53.38 179 PRO A O 1
ATOM 1478 N N . ILE A 1 180 ? -18.155 -9.551 -10.493 1.00 45.75 180 ILE A N 1
ATOM 1479 C CA . ILE A 1 180 ? -18.426 -10.963 -10.780 1.00 45.75 180 ILE A CA 1
ATOM 1480 C C . ILE A 1 180 ? -19.407 -11.458 -9.714 1.00 45.75 180 ILE A C 1
ATOM 1482 O O . ILE A 1 180 ? -19.029 -11.688 -8.566 1.00 45.75 180 ILE A O 1
ATOM 1486 N N . HIS A 1 181 ? -20.675 -11.588 -10.093 1.00 43.59 181 HIS A N 1
ATOM 1487 C CA . HIS A 1 181 ? -21.687 -12.265 -9.291 1.00 43.59 181 HIS A CA 1
ATOM 1488 C C . HIS A 1 181 ? -21.410 -13.774 -9.314 1.00 43.59 181 HIS A C 1
ATOM 1490 O O . HIS A 1 181 ? -21.580 -14.423 -10.342 1.00 43.59 181 HIS A O 1
ATOM 1496 N N . THR A 1 182 ? -20.981 -14.346 -8.189 1.00 41.38 182 THR A N 1
ATOM 1497 C CA . THR A 1 182 ? -20.975 -15.801 -7.986 1.00 41.38 182 THR A CA 1
ATOM 1498 C C . THR A 1 182 ? -22.338 -16.223 -7.443 1.00 41.38 182 THR A C 1
ATOM 1500 O O . THR A 1 182 ? -22.589 -16.103 -6.244 1.00 41.38 182 THR A O 1
ATOM 1503 N N . GLY A 1 183 ? -23.224 -16.678 -8.328 1.00 33.22 183 GLY A N 1
ATOM 1504 C CA . GLY A 1 183 ? -24.426 -17.444 -7.988 1.00 33.22 183 GLY A CA 1
ATOM 1505 C C . GLY A 1 183 ? -24.278 -18.879 -8.512 1.00 33.22 183 GLY A C 1
ATOM 1506 O O . GLY A 1 183 ? -23.660 -19.048 -9.566 1.00 33.22 183 GLY A O 1
ATOM 1507 N N . PRO A 1 184 ? -24.756 -19.905 -7.786 1.00 52.62 184 PRO A N 1
ATOM 1508 C CA . PRO A 1 184 ? -24.582 -21.297 -8.175 1.00 52.62 184 PRO A CA 1
ATOM 1509 C C . PRO A 1 184 ? -25.641 -21.734 -9.196 1.00 52.62 184 PRO A C 1
ATOM 1511 O O . PRO A 1 184 ? -26.763 -21.238 -9.178 1.00 52.62 184 PRO A O 1
ATOM 1514 N N . ASP A 1 185 ? -25.244 -22.713 -10.008 1.00 41.34 185 ASP A N 1
ATOM 1515 C CA . ASP A 1 185 ? -26.046 -23.526 -10.928 1.00 41.34 185 ASP A CA 1
ATOM 1516 C C . ASP A 1 185 ? -26.710 -22.826 -12.118 1.00 41.34 185 ASP A C 1
ATOM 1518 O O . ASP A 1 185 ? -27.668 -22.075 -11.977 1.00 41.34 185 ASP A O 1
ATOM 1522 N N . LEU A 1 186 ? -26.219 -23.166 -13.315 1.00 44.09 186 LEU A N 1
ATOM 1523 C CA . LEU A 1 186 ? -27.028 -23.522 -14.484 1.00 44.09 186 LEU A CA 1
ATOM 1524 C C . LEU A 1 186 ? -26.084 -24.048 -15.572 1.00 44.09 186 LEU A C 1
ATOM 1526 O O . LEU A 1 186 ? -25.547 -23.312 -16.404 1.00 44.09 186 LEU A O 1
ATOM 1530 N N . ASP A 1 187 ? -25.897 -25.366 -15.548 1.00 48.91 187 ASP A N 1
ATOM 1531 C CA . ASP A 1 187 ? -25.599 -26.137 -16.745 1.00 48.91 187 ASP A CA 1
ATOM 1532 C C . ASP A 1 187 ? -26.591 -25.759 -17.858 1.00 48.91 187 ASP A C 1
ATOM 1534 O O . ASP A 1 187 ? -27.783 -25.587 -17.602 1.00 48.91 187 ASP A O 1
ATOM 1538 N N . SER A 1 188 ? -26.089 -25.697 -19.099 1.00 54.78 188 SER A N 1
ATOM 1539 C CA . SER A 1 188 ? -26.835 -25.678 -20.377 1.00 54.78 188 SER A CA 1
ATOM 1540 C C . SER A 1 188 ? -27.013 -24.379 -21.187 1.00 54.78 188 SER A C 1
ATOM 1542 O O . SER A 1 188 ? -27.968 -24.305 -21.945 1.00 54.78 188 SER A O 1
ATOM 1544 N N . VAL A 1 189 ? -26.092 -23.400 -21.217 1.00 41.94 189 VAL A N 1
ATOM 1545 C CA . VAL A 1 189 ? -26.166 -22.360 -22.289 1.00 41.94 189 VAL A CA 1
ATOM 1546 C C . VAL A 1 189 ? -24.807 -21.862 -22.808 1.00 41.94 189 VAL A C 1
ATOM 1548 O O . VAL A 1 189 ? -24.565 -20.667 -22.931 1.00 41.94 189 VAL A O 1
ATOM 1551 N N . LEU A 1 190 ? -23.892 -22.772 -23.155 1.00 43.56 190 LEU A N 1
ATOM 1552 C CA . LEU A 1 190 ? -22.645 -22.421 -23.860 1.00 43.56 190 LEU A CA 1
ATOM 1553 C C . LEU A 1 190 ? -22.425 -23.292 -25.097 1.00 43.56 190 LEU A C 1
ATOM 1555 O O . LEU A 1 190 ? -21.387 -23.926 -25.266 1.00 43.56 190 LEU A O 1
ATOM 1559 N N . LYS A 1 191 ? -23.417 -23.330 -25.983 1.00 47.91 191 LYS A N 1
ATOM 1560 C CA . LYS A 1 191 ? -23.238 -23.771 -27.367 1.00 47.91 191 LYS A CA 1
ATOM 1561 C C . LYS A 1 191 ? -24.102 -22.867 -28.226 1.00 47.91 191 LYS A C 1
ATOM 1563 O O . LYS A 1 191 ? -25.317 -22.950 -28.124 1.00 47.91 191 LYS A O 1
ATOM 1568 N N . ASN A 1 192 ? -23.441 -21.965 -28.954 1.00 43.69 192 ASN A N 1
ATOM 1569 C CA . ASN A 1 192 ? -23.854 -21.274 -30.188 1.00 43.69 192 ASN A CA 1
ATOM 1570 C C . ASN A 1 192 ? -23.300 -19.840 -30.193 1.00 43.69 192 ASN A C 1
ATOM 1572 O O . ASN A 1 192 ? -24.011 -18.875 -29.941 1.00 43.69 192 ASN A O 1
ATOM 1576 N N . SER A 1 193 ? -22.009 -19.699 -30.504 1.00 37.03 193 SER A N 1
ATOM 1577 C CA . SER A 1 193 ? -21.471 -18.451 -31.055 1.00 37.03 193 SER A CA 1
ATOM 1578 C C . SER A 1 193 ? -20.448 -18.791 -32.146 1.00 37.03 193 SER A C 1
ATOM 1580 O O . SER A 1 193 ? -19.432 -19.426 -31.844 1.00 37.03 193 SER A O 1
ATOM 1582 N N . PRO A 1 194 ? -20.706 -18.438 -33.419 1.00 43.06 194 PRO A N 1
ATOM 1583 C CA . PRO A 1 194 ? -19.860 -18.794 -34.547 1.00 43.06 194 PRO A CA 1
ATOM 1584 C C . PRO A 1 194 ? -18.799 -17.710 -34.784 1.00 43.06 194 PRO A C 1
ATOM 1586 O O . PRO A 1 194 ? -18.794 -17.063 -35.825 1.00 43.06 194 PRO A O 1
ATOM 1589 N N . HIS A 1 195 ? -17.908 -17.460 -33.818 1.00 45.06 195 HIS A N 1
ATOM 1590 C CA . HIS A 1 195 ? -16.731 -16.613 -34.079 1.00 45.06 195 HIS A CA 1
ATOM 1591 C C . HIS A 1 195 ? -15.552 -16.807 -33.112 1.00 45.06 195 HIS A C 1
ATOM 1593 O O . HIS A 1 195 ? -14.832 -15.868 -32.784 1.00 45.06 195 HIS A O 1
ATOM 1599 N N . ALA A 1 196 ? -15.323 -18.034 -32.644 1.00 41.66 196 ALA A N 1
ATOM 1600 C CA . ALA A 1 196 ? -14.156 -18.354 -31.826 1.00 41.66 196 ALA A CA 1
ATOM 1601 C C . ALA A 1 196 ? -12.996 -18.855 -32.704 1.00 41.66 196 ALA A C 1
ATOM 1603 O O . ALA A 1 196 ? -12.690 -20.047 -32.729 1.00 41.66 196 ALA A O 1
ATOM 1604 N N . HIS A 1 197 ? -12.341 -17.948 -33.434 1.00 51.06 197 HIS A N 1
ATOM 1605 C CA . HIS A 1 197 ? -11.036 -18.250 -34.021 1.00 51.06 197 HIS A CA 1
ATOM 1606 C C . HIS A 1 197 ? -9.926 -17.987 -32.998 1.00 51.06 197 HIS A C 1
ATOM 1608 O O . HIS A 1 197 ? -9.776 -16.901 -32.448 1.00 51.06 197 HIS A O 1
ATOM 1614 N N . SER A 1 198 ? -9.171 -19.054 -32.747 1.00 51.03 198 SER A N 1
ATOM 1615 C CA . SER A 1 198 ? -7.903 -19.144 -32.028 1.00 51.03 198 SER A CA 1
ATOM 1616 C C . SER A 1 198 ? -7.015 -17.898 -32.161 1.00 51.03 198 SER A C 1
ATOM 1618 O O . SER A 1 198 ? -6.332 -17.735 -33.169 1.00 51.03 198 SER A O 1
ATOM 1620 N N . ILE A 1 199 ? -6.906 -17.097 -31.100 1.00 44.50 199 ILE A N 1
ATOM 1621 C CA . ILE A 1 199 ? -5.813 -16.128 -30.959 1.00 44.50 199 ILE A CA 1
ATOM 1622 C C . ILE A 1 199 ? -4.653 -16.853 -30.274 1.00 44.50 199 ILE A C 1
ATOM 1624 O O . ILE A 1 199 ? -4.506 -16.859 -29.053 1.00 44.50 199 ILE A O 1
ATOM 1628 N N . LYS A 1 200 ? -3.847 -17.527 -31.092 1.00 55.28 200 LYS A N 1
ATOM 1629 C CA . LYS A 1 200 ? -2.470 -17.877 -30.753 1.00 55.28 200 LYS A CA 1
ATOM 1630 C C . LYS A 1 200 ? -1.585 -16.912 -31.534 1.00 55.28 200 LYS A C 1
ATOM 1632 O O . LYS A 1 200 ? -1.764 -16.781 -32.741 1.00 55.28 200 LYS A O 1
ATOM 1637 N N . ASN A 1 201 ? -0.628 -16.324 -30.821 1.00 42.28 201 ASN A N 1
ATOM 1638 C CA . ASN A 1 201 ? 0.541 -15.571 -31.288 1.00 42.28 201 ASN A CA 1
ATOM 1639 C C . ASN A 1 201 ? 0.449 -14.042 -31.146 1.00 42.28 201 ASN A C 1
ATOM 1641 O O . ASN A 1 201 ? -0.370 -13.361 -31.753 1.00 42.28 201 ASN A O 1
ATOM 1645 N N . SER A 1 202 ? 1.374 -13.556 -30.315 1.00 47.44 202 SER A N 1
ATOM 1646 C CA . SER A 1 202 ? 1.947 -12.214 -30.233 1.00 47.44 202 SER A CA 1
ATOM 1647 C C . SER A 1 202 ? 1.896 -11.453 -31.562 1.00 47.44 202 SER A C 1
ATOM 1649 O O . SER A 1 202 ? 2.676 -11.741 -32.468 1.00 47.44 202 SER A O 1
ATOM 1651 N N . CYS A 1 203 ? 1.016 -10.458 -31.669 1.00 44.62 203 CYS A N 1
ATOM 1652 C CA . CYS A 1 203 ? 1.067 -9.490 -32.758 1.00 44.62 203 CYS A CA 1
ATOM 1653 C C . CYS A 1 203 ? 2.141 -8.452 -32.415 1.00 44.62 203 CYS A C 1
ATOM 1655 O O . CYS A 1 203 ? 1.892 -7.492 -31.691 1.00 44.62 203 CYS A O 1
ATOM 1657 N N . ILE A 1 204 ? 3.361 -8.691 -32.893 1.00 50.81 204 ILE A N 1
ATOM 1658 C CA . ILE A 1 204 ? 4.339 -7.621 -33.082 1.00 50.81 204 ILE A CA 1
ATOM 1659 C C . ILE A 1 204 ? 3.841 -6.844 -34.300 1.00 50.81 204 ILE A C 1
ATOM 1661 O O . ILE A 1 204 ? 3.782 -7.391 -35.400 1.00 50.81 204 ILE A O 1
ATOM 1665 N N . VAL A 1 205 ? 3.419 -5.599 -34.089 1.00 57.00 205 VAL A N 1
ATOM 1666 C CA . VAL A 1 205 ? 3.059 -4.680 -35.172 1.00 57.00 205 VAL A CA 1
ATOM 1667 C C . VAL A 1 205 ? 4.365 -4.161 -35.767 1.00 57.00 205 VAL A C 1
ATOM 1669 O O . VAL A 1 205 ? 4.919 -3.168 -35.308 1.00 57.00 205 VAL A O 1
ATOM 1672 N N . THR A 1 206 ? 4.907 -4.872 -36.752 1.00 57.34 206 THR A N 1
ATOM 1673 C CA . THR A 1 206 ? 5.990 -4.358 -37.594 1.00 57.34 206 THR A CA 1
ATOM 1674 C C . THR A 1 206 ? 5.391 -3.491 -38.707 1.00 57.34 206 THR A C 1
ATOM 1676 O O . THR A 1 206 ? 4.484 -3.952 -39.406 1.00 57.34 206 THR A O 1
ATOM 1679 N N . PRO A 1 207 ? 5.854 -2.243 -38.896 1.00 57.56 207 PRO A N 1
ATOM 1680 C CA . PRO A 1 207 ? 5.404 -1.410 -40.009 1.00 57.56 207 PRO A CA 1
ATOM 1681 C C . PRO A 1 207 ? 5.872 -1.986 -41.363 1.00 57.56 207 PRO A C 1
ATOM 1683 O O . PRO A 1 207 ? 6.884 -2.693 -41.410 1.00 57.56 207 PRO A O 1
ATOM 1686 N N . PRO A 1 208 ? 5.147 -1.716 -42.469 1.00 57.00 208 PRO A N 1
ATOM 1687 C CA . PRO A 1 208 ? 5.463 -2.270 -43.783 1.00 57.00 208 PRO A CA 1
ATOM 1688 C C . PRO A 1 208 ? 6.753 -1.664 -44.374 1.00 57.00 208 PRO A C 1
ATOM 1690 O O . PRO A 1 208 ? 7.062 -0.500 -44.106 1.00 57.00 208 PRO A O 1
ATOM 1693 N N . PRO A 1 209 ? 7.504 -2.424 -45.196 1.00 57.38 209 PRO A N 1
ATOM 1694 C CA . PRO A 1 209 ? 8.733 -1.945 -45.820 1.00 57.38 209 PRO A CA 1
ATOM 1695 C C . PRO A 1 209 ? 8.451 -0.872 -46.881 1.00 57.38 209 PRO A C 1
ATOM 1697 O O . PRO A 1 209 ? 7.572 -1.026 -47.729 1.00 57.38 209 PRO A O 1
ATOM 1700 N N . ILE A 1 210 ? 9.233 0.207 -46.846 1.00 52.00 210 ILE A N 1
ATOM 1701 C CA . ILE A 1 210 ? 9.200 1.290 -47.834 1.00 52.00 210 ILE A CA 1
ATOM 1702 C C . ILE A 1 210 ? 10.131 0.899 -48.989 1.00 52.00 210 ILE A C 1
ATOM 1704 O O . ILE A 1 210 ? 11.347 0.834 -48.813 1.00 52.00 210 ILE A O 1
ATOM 1708 N N . HIS A 1 211 ? 9.564 0.625 -50.166 1.00 43.84 211 HIS A N 1
ATOM 1709 C CA . HIS A 1 211 ? 10.323 0.460 -51.407 1.00 43.84 211 HIS A CA 1
ATOM 1710 C C . HIS A 1 211 ? 10.772 1.835 -51.914 1.00 43.84 211 HIS A C 1
ATOM 1712 O O . HIS A 1 211 ? 9.938 2.677 -52.241 1.00 43.84 211 HIS A O 1
ATOM 1718 N N . ILE A 1 212 ? 12.084 2.061 -51.979 1.00 44.28 212 ILE A N 1
ATOM 1719 C CA . ILE A 1 212 ? 12.665 3.216 -52.667 1.00 44.28 212 ILE A CA 1
ATOM 1720 C C . ILE A 1 212 ? 12.900 2.790 -54.115 1.00 44.28 212 ILE A C 1
ATOM 1722 O O . ILE A 1 212 ? 13.728 1.920 -54.385 1.00 44.28 212 ILE A O 1
ATOM 1726 N N . ASP A 1 213 ? 12.129 3.376 -55.023 1.00 38.75 213 ASP A N 1
ATOM 1727 C CA . ASP A 1 213 ? 12.270 3.209 -56.465 1.00 38.75 213 ASP A CA 1
ATOM 1728 C C . ASP A 1 213 ? 13.522 3.976 -56.924 1.00 38.75 213 ASP A C 1
ATOM 1730 O O . ASP A 1 213 ? 13.544 5.208 -56.956 1.00 38.75 213 ASP A O 1
ATOM 1734 N N . VAL A 1 214 ? 14.616 3.256 -57.190 1.00 41.06 214 VAL A N 1
ATOM 1735 C CA . VAL A 1 214 ? 15.796 3.829 -57.846 1.00 41.06 214 VAL A CA 1
ATOM 1736 C C . VAL A 1 214 ? 15.493 3.865 -59.338 1.00 41.06 214 VAL A C 1
ATOM 1738 O O . VAL A 1 214 ? 15.538 2.846 -60.026 1.00 41.06 214 VAL A O 1
ATOM 1741 N N . GLY A 1 215 ? 15.141 5.063 -59.803 1.00 37.06 215 GLY A N 1
ATOM 1742 C CA . GLY A 1 215 ? 14.804 5.357 -61.187 1.00 37.06 215 GLY A CA 1
ATOM 1743 C C . GLY A 1 215 ? 15.887 4.939 -62.182 1.00 37.06 215 GLY A C 1
ATOM 1744 O O . GLY A 1 215 ? 17.089 5.082 -61.958 1.00 37.06 215 GLY A O 1
ATOM 1745 N N . GLN A 1 216 ? 15.402 4.432 -63.309 1.00 40.88 216 GLN A N 1
ATOM 1746 C CA . GLN A 1 216 ? 16.147 4.062 -64.502 1.00 40.88 216 GLN A CA 1
ATOM 1747 C C . GLN A 1 216 ? 16.841 5.278 -65.142 1.00 40.88 216 GLN A C 1
ATOM 1749 O O . GLN A 1 216 ? 16.239 6.342 -65.280 1.00 40.88 216 GLN A O 1
ATOM 1754 N N . SER A 1 217 ? 18.072 5.091 -65.623 1.00 34.59 217 SER A N 1
ATOM 1755 C CA . SER A 1 217 ? 18.636 5.829 -66.764 1.00 34.59 217 SER A CA 1
ATOM 1756 C C . SER A 1 217 ? 19.721 4.991 -67.456 1.00 34.59 217 SER A C 1
ATOM 1758 O O . SER A 1 217 ? 20.825 4.827 -66.954 1.00 34.59 217 SER A O 1
ATOM 1760 N N . GLU A 1 218 ? 19.287 4.388 -68.563 1.00 33.53 218 GLU A N 1
ATOM 1761 C CA . GLU A 1 218 ? 19.925 4.148 -69.868 1.00 33.53 218 GLU A CA 1
ATOM 1762 C C . GLU A 1 218 ? 21.423 3.782 -70.057 1.00 33.53 218 GLU A C 1
ATOM 1764 O O . GLU A 1 218 ? 22.335 4.542 -69.759 1.00 33.53 218 GLU A O 1
ATOM 1769 N N . GLN A 1 219 ? 21.581 2.661 -70.790 1.00 28.64 219 GLN A N 1
ATOM 1770 C CA . GLN A 1 219 ? 22.475 2.394 -71.941 1.00 28.64 219 GLN A CA 1
ATOM 1771 C C . GLN A 1 219 ? 23.995 2.198 -71.745 1.00 28.64 219 GLN A C 1
ATOM 1773 O O . GLN A 1 219 ? 24.769 3.145 -71.680 1.00 28.64 219 GLN A O 1
ATOM 1778 N N . SER A 1 220 ? 24.460 0.945 -71.885 1.00 27.88 220 SER A N 1
ATOM 1779 C CA . SER A 1 220 ? 25.108 0.402 -73.111 1.00 27.88 220 SER A CA 1
ATOM 1780 C C . SER A 1 220 ? 25.975 -0.850 -72.818 1.00 27.88 220 SER A C 1
ATOM 1782 O O . SER A 1 220 ? 26.734 -0.898 -71.857 1.00 27.88 220 SER A O 1
ATOM 1784 N N . HIS A 1 221 ? 25.836 -1.884 -73.655 1.00 27.73 221 HIS A N 1
ATOM 1785 C CA . HIS A 1 221 ? 26.750 -3.040 -73.827 1.00 27.73 221 HIS A CA 1
ATOM 1786 C C . HIS A 1 221 ? 27.627 -2.790 -75.085 1.00 27.73 221 HIS A C 1
ATOM 1788 O O . HIS A 1 221 ? 27.272 -1.863 -75.820 1.00 27.73 221 HIS A O 1
ATOM 1794 N N . PRO A 1 222 ? 28.643 -3.614 -75.470 1.00 47.19 222 PRO A N 1
ATOM 1795 C CA . PRO A 1 222 ? 29.210 -4.858 -74.887 1.00 47.19 222 PRO A CA 1
ATOM 1796 C C . PRO A 1 222 ? 30.775 -4.826 -74.793 1.00 47.19 222 PRO A C 1
ATOM 1798 O O . PRO A 1 222 ? 31.399 -3.850 -75.195 1.00 47.19 222 PRO A O 1
ATOM 1801 N N . THR A 1 223 ? 31.509 -5.810 -74.246 1.00 28.53 223 THR A N 1
ATOM 1802 C CA . THR A 1 223 ? 32.094 -6.975 -74.972 1.00 28.53 223 THR A CA 1
ATOM 1803 C C . THR A 1 223 ? 32.976 -7.817 -74.016 1.00 28.53 223 THR A C 1
ATOM 1805 O O . THR A 1 223 ? 33.608 -7.265 -73.121 1.00 28.53 223 THR A O 1
ATOM 1808 N N . ASP A 1 224 ? 32.951 -9.135 -74.251 1.00 28.98 224 ASP A N 1
ATOM 1809 C CA . ASP A 1 224 ? 33.730 -10.310 -73.793 1.00 28.98 224 ASP A CA 1
ATOM 1810 C C . ASP A 1 224 ? 35.024 -10.185 -72.950 1.00 28.98 224 ASP A C 1
ATOM 1812 O O . ASP A 1 224 ? 35.928 -9.440 -73.299 1.00 28.98 224 ASP A O 1
ATOM 1816 N N . GLU A 1 225 ? 35.183 -11.070 -71.943 1.00 29.30 225 GLU A N 1
ATOM 1817 C CA . GLU A 1 225 ? 36.146 -12.204 -71.967 1.00 29.30 225 GLU A CA 1
ATOM 1818 C C . GLU A 1 225 ? 36.097 -13.103 -70.693 1.00 29.30 225 GLU A C 1
ATOM 1820 O O . GLU A 1 225 ? 36.380 -12.686 -69.577 1.00 29.30 225 GLU A O 1
ATOM 1825 N N . ARG A 1 226 ? 35.712 -14.372 -70.914 1.00 28.05 226 ARG A N 1
ATOM 1826 C CA . ARG A 1 226 ? 36.295 -15.664 -70.462 1.00 28.05 226 ARG A CA 1
ATOM 1827 C C . ARG A 1 226 ? 36.989 -15.867 -69.078 1.00 28.05 226 ARG A C 1
ATOM 1829 O O . ARG A 1 226 ? 38.023 -15.281 -68.798 1.00 28.05 226 ARG A O 1
ATOM 1836 N N . LEU A 1 227 ? 36.576 -16.991 -68.441 1.00 31.52 227 LEU A N 1
ATOM 1837 C CA . LEU A 1 227 ? 37.285 -17.910 -67.494 1.00 31.52 227 LEU A CA 1
ATOM 1838 C C . LEU A 1 227 ? 37.497 -17.368 -66.057 1.00 31.52 227 LEU A C 1
ATOM 1840 O O . LEU A 1 227 ? 37.986 -16.268 -65.888 1.00 31.52 227 LEU A O 1
ATOM 1844 N N . ASN A 1 228 ? 37.231 -18.050 -64.935 1.00 32.06 228 ASN A N 1
ATOM 1845 C CA . ASN A 1 228 ? 37.034 -19.462 -64.573 1.00 32.06 228 ASN A CA 1
ATOM 1846 C C . ASN A 1 228 ? 36.398 -19.507 -63.145 1.00 32.06 228 ASN A C 1
ATOM 1848 O O . ASN A 1 228 ? 36.555 -18.532 -62.406 1.00 32.06 228 ASN A O 1
ATOM 1852 N N . PRO A 1 229 ? 35.737 -20.597 -62.702 1.00 41.75 229 PRO A N 1
ATOM 1853 C CA . PRO A 1 229 ? 35.155 -20.716 -61.367 1.00 41.75 229 PRO A CA 1
ATOM 1854 C C . PRO A 1 229 ? 36.086 -21.471 -60.403 1.00 41.75 229 PRO A C 1
ATOM 1856 O O . PRO A 1 229 ? 36.726 -22.447 -60.791 1.00 41.75 229 PRO A O 1
ATOM 1859 N N . THR A 1 230 ? 36.077 -21.099 -59.121 1.00 30.41 230 THR A N 1
ATOM 1860 C CA . THR A 1 230 ? 36.585 -21.978 -58.059 1.00 30.41 230 THR A CA 1
ATOM 1861 C C . THR A 1 230 ? 35.561 -22.057 -56.940 1.00 30.41 230 THR A C 1
ATOM 1863 O O . THR A 1 230 ? 35.330 -21.104 -56.198 1.00 30.41 230 THR A O 1
ATOM 1866 N N . ALA A 1 231 ? 34.923 -23.220 -56.869 1.00 32.66 231 ALA A N 1
ATOM 1867 C CA . ALA A 1 231 ? 34.135 -23.667 -55.742 1.00 32.66 231 ALA A CA 1
ATOM 1868 C C . ALA A 1 231 ? 35.037 -23.872 -54.520 1.00 32.66 231 ALA A C 1
ATOM 1870 O O . ALA A 1 231 ? 36.129 -24.430 -54.636 1.00 32.66 231 ALA A O 1
ATOM 1871 N N . GLN A 1 232 ? 34.538 -23.509 -53.342 1.00 31.00 232 GLN A N 1
ATOM 1872 C CA . GLN A 1 232 ? 34.957 -24.178 -52.120 1.00 31.00 232 GLN A CA 1
ATOM 1873 C C . GLN A 1 232 ? 33.745 -24.351 -51.208 1.00 31.00 232 GLN A C 1
ATOM 1875 O O . GLN A 1 232 ? 33.351 -23.469 -50.447 1.00 31.00 232 GLN A O 1
ATOM 1880 N N . GLU A 1 233 ? 33.124 -25.519 -51.370 1.00 32.31 233 GLU A N 1
ATOM 1881 C CA . GLU A 1 233 ? 32.237 -26.138 -50.398 1.00 32.31 233 GLU A CA 1
ATOM 1882 C C . GLU A 1 233 ? 32.971 -26.301 -49.064 1.00 32.31 233 GLU A C 1
ATOM 1884 O O . GLU A 1 233 ? 34.042 -26.901 -48.998 1.00 32.31 233 GLU A O 1
ATOM 1889 N N . PHE A 1 234 ? 32.339 -25.854 -47.983 1.00 32.03 234 PHE A N 1
ATOM 1890 C CA . PHE A 1 234 ? 32.506 -26.478 -46.677 1.00 32.03 234 PHE A CA 1
ATOM 1891 C C . PHE A 1 234 ? 31.121 -26.852 -46.153 1.00 32.03 234 PHE A C 1
ATOM 1893 O O . PHE A 1 234 ? 30.455 -26.094 -45.453 1.00 32.03 234 PHE A O 1
ATOM 1900 N N . HIS A 1 235 ? 30.693 -28.062 -46.510 1.00 35.91 235 HIS A N 1
ATOM 1901 C CA . HIS A 1 235 ? 29.748 -28.829 -45.712 1.00 35.91 235 HIS A CA 1
ATOM 1902 C C . HIS A 1 235 ? 30.502 -29.466 -44.540 1.00 35.91 235 HIS A C 1
ATOM 1904 O O . HIS A 1 235 ? 31.453 -30.216 -44.744 1.00 35.91 235 HIS A O 1
ATOM 1910 N N . SER A 1 236 ? 30.061 -29.204 -43.311 1.00 31.19 236 SER A N 1
ATOM 1911 C CA . SER A 1 236 ? 30.304 -30.036 -42.120 1.00 31.19 236 SER A CA 1
ATOM 1912 C C . SER A 1 236 ? 29.243 -29.652 -41.082 1.00 31.19 236 SER A C 1
ATOM 1914 O O . SER A 1 236 ? 29.276 -28.565 -40.522 1.00 31.19 236 SER A O 1
ATOM 1916 N N . ALA A 1 237 ? 28.110 -30.351 -41.053 1.00 34.72 237 ALA A N 1
ATOM 1917 C CA . ALA A 1 237 ? 27.886 -31.573 -40.275 1.00 34.72 237 ALA A CA 1
ATOM 1918 C C . ALA A 1 237 ? 27.716 -31.296 -38.767 1.00 34.72 237 ALA A C 1
ATOM 1920 O O . ALA A 1 237 ? 28.669 -31.124 -38.013 1.00 34.72 237 ALA A O 1
ATOM 1921 N N . LEU A 1 238 ? 26.446 -31.296 -38.359 1.00 38.53 238 LEU A N 1
ATOM 1922 C CA . LEU A 1 238 ? 25.954 -31.530 -37.002 1.00 38.53 238 LEU A CA 1
ATOM 1923 C C . LEU A 1 238 ? 26.503 -32.862 -36.445 1.00 38.53 238 LEU A C 1
ATOM 1925 O O . LEU A 1 238 ? 26.567 -33.837 -37.197 1.00 38.53 238 LEU A O 1
ATOM 1929 N N . PRO A 1 239 ? 26.759 -32.969 -35.128 1.00 49.00 239 PRO A N 1
ATOM 1930 C CA . PRO A 1 239 ? 26.438 -34.218 -34.438 1.00 49.00 239 PRO A CA 1
ATOM 1931 C C . PRO A 1 239 ? 25.509 -34.033 -33.235 1.00 49.00 239 PRO A C 1
ATOM 1933 O O . PRO A 1 239 ? 25.560 -33.058 -32.491 1.00 49.00 239 PRO A O 1
ATOM 1936 N N . GLN A 1 240 ? 24.657 -35.043 -33.095 1.00 37.81 240 GLN A N 1
ATOM 1937 C CA . GLN A 1 240 ? 23.550 -35.192 -32.166 1.00 37.81 240 GLN A CA 1
ATOM 1938 C C . GLN A 1 240 ? 23.975 -35.567 -30.739 1.00 37.81 240 GLN A C 1
ATOM 1940 O O . GLN A 1 240 ? 24.903 -36.345 -30.519 1.00 37.81 240 GLN A O 1
ATOM 1945 N N . ASP A 1 241 ? 23.162 -35.085 -29.800 1.00 44.81 241 ASP A N 1
ATOM 1946 C CA . ASP A 1 241 ? 22.768 -35.680 -28.520 1.00 44.81 241 ASP A CA 1
ATOM 1947 C C . ASP A 1 241 ? 23.017 -37.189 -28.360 1.00 44.81 241 ASP A C 1
ATOM 1949 O O . ASP A 1 241 ? 22.207 -37.976 -28.842 1.00 44.81 241 ASP A O 1
ATOM 1953 N N . LYS A 1 242 ? 24.032 -37.606 -27.583 1.00 46.72 242 LYS A N 1
ATOM 1954 C CA . LYS A 1 242 ? 24.050 -38.894 -26.843 1.00 46.72 242 LYS A CA 1
ATOM 1955 C C . LYS A 1 242 ? 25.017 -38.872 -25.651 1.00 46.72 242 LYS A C 1
ATOM 1957 O O . LYS A 1 242 ? 25.980 -39.634 -25.629 1.00 46.72 242 LYS A O 1
ATOM 1962 N N . GLN A 1 243 ? 24.765 -38.061 -24.618 1.00 44.53 243 GLN A N 1
ATOM 1963 C CA . GLN A 1 243 ? 25.550 -38.212 -23.374 1.00 44.53 243 GLN A CA 1
ATOM 1964 C C . GLN A 1 243 ? 24.845 -37.927 -22.044 1.00 44.53 243 GLN A C 1
ATOM 1966 O O . GLN A 1 243 ? 25.418 -38.220 -21.004 1.00 44.53 243 GLN A O 1
ATOM 1971 N N . VAL A 1 244 ? 23.581 -37.493 -22.032 1.00 44.44 244 VAL A N 1
ATOM 1972 C CA . VAL A 1 244 ? 22.898 -37.124 -20.771 1.00 44.44 244 VAL A CA 1
ATOM 1973 C C . VAL A 1 244 ? 22.120 -38.285 -20.118 1.00 44.44 244 VAL A C 1
ATOM 1975 O O . VAL A 1 244 ? 21.720 -38.196 -18.967 1.00 44.44 244 VAL A O 1
ATOM 1978 N N . GLN A 1 245 ? 21.947 -39.428 -20.791 1.00 44.00 245 GLN A N 1
ATOM 1979 C CA . GLN A 1 245 ? 21.108 -40.528 -20.275 1.00 44.00 245 GLN A CA 1
ATOM 1980 C C . GLN A 1 245 ? 21.833 -41.618 -19.467 1.00 44.00 245 GLN A C 1
ATOM 1982 O O . GLN A 1 245 ? 21.166 -42.515 -18.955 1.00 44.00 245 GLN A O 1
ATOM 1987 N N . ARG A 1 246 ? 23.167 -41.581 -19.327 1.00 46.12 246 ARG A N 1
ATOM 1988 C CA . ARG A 1 246 ? 23.893 -42.620 -18.562 1.00 46.12 246 ARG A CA 1
ATOM 1989 C C . ARG A 1 246 ? 24.030 -42.318 -17.068 1.00 46.12 246 ARG A C 1
ATOM 1991 O O . ARG A 1 246 ? 24.086 -43.262 -16.285 1.00 46.12 246 ARG A O 1
ATOM 1998 N N . ASP A 1 247 ? 23.967 -41.052 -16.664 1.00 44.34 247 ASP A N 1
ATOM 1999 C CA . ASP A 1 247 ? 24.202 -40.683 -15.261 1.00 44.34 247 ASP A CA 1
ATOM 2000 C C . ASP A 1 247 ? 22.947 -40.818 -14.379 1.00 44.34 247 ASP A C 1
ATOM 2002 O O . ASP A 1 247 ? 23.048 -41.134 -13.193 1.00 44.34 247 ASP A O 1
ATOM 2006 N N . ASP A 1 248 ? 21.746 -40.733 -14.960 1.00 45.03 248 ASP A N 1
ATOM 2007 C CA . ASP A 1 248 ? 20.483 -40.878 -14.216 1.00 45.03 248 ASP A CA 1
ATOM 2008 C C . ASP A 1 248 ? 20.168 -42.327 -13.789 1.00 45.03 248 ASP A C 1
ATOM 2010 O O . ASP A 1 248 ? 19.378 -42.556 -12.864 1.00 45.03 248 ASP A O 1
ATOM 2014 N N . ALA A 1 249 ? 20.793 -43.328 -14.418 1.00 46.56 249 ALA A N 1
ATOM 2015 C CA . ALA A 1 249 ? 20.560 -44.736 -14.093 1.00 46.56 249 ALA A CA 1
ATOM 2016 C C . ALA A 1 249 ? 21.319 -45.193 -12.832 1.00 46.56 249 ALA A C 1
ATOM 2018 O O . ALA A 1 249 ? 20.840 -46.068 -12.111 1.00 46.56 249 ALA A O 1
ATOM 2019 N N . LEU A 1 250 ? 22.457 -44.569 -12.505 1.00 49.44 250 LEU A N 1
ATOM 2020 C CA . LEU A 1 250 ? 23.278 -44.960 -11.350 1.00 49.44 250 LEU A CA 1
ATOM 2021 C C . LEU A 1 250 ? 22.824 -44.312 -10.032 1.00 49.44 250 LEU A C 1
ATOM 2023 O O . LEU A 1 250 ? 23.115 -44.833 -8.953 1.00 49.44 250 LEU A O 1
ATOM 2027 N N . GLN A 1 251 ? 22.045 -43.227 -10.083 1.00 52.19 251 GLN A N 1
ATOM 2028 C CA . GLN A 1 251 ? 21.560 -42.551 -8.874 1.00 52.19 251 GLN A CA 1
ATOM 2029 C C . GLN A 1 251 ? 20.335 -43.235 -8.236 1.00 52.19 251 GLN A C 1
ATOM 2031 O O . GLN A 1 251 ? 20.084 -43.064 -7.041 1.00 52.19 251 GLN A O 1
ATOM 2036 N N . ARG A 1 252 ? 19.576 -44.039 -8.998 1.00 52.19 252 ARG A N 1
ATOM 2037 C CA . ARG A 1 252 ? 18.348 -44.699 -8.507 1.00 52.19 252 ARG A CA 1
ATOM 2038 C C . ARG A 1 252 ? 18.593 -45.976 -7.701 1.00 52.19 252 ARG A C 1
ATOM 2040 O O . ARG A 1 252 ? 17.689 -46.410 -6.995 1.00 52.19 252 ARG A O 1
ATOM 2047 N N . GLN A 1 253 ? 19.807 -46.528 -7.712 1.00 51.22 253 GLN A N 1
ATOM 2048 C CA . GLN A 1 253 ? 20.127 -47.766 -6.988 1.00 51.22 253 GLN A CA 1
ATOM 2049 C C . GLN A 1 253 ? 20.621 -47.540 -5.541 1.00 51.22 253 GLN A C 1
ATOM 2051 O O . GLN A 1 253 ? 20.785 -48.497 -4.791 1.00 51.22 253 GLN A O 1
ATOM 2056 N N . ARG A 1 254 ? 20.805 -46.283 -5.096 1.00 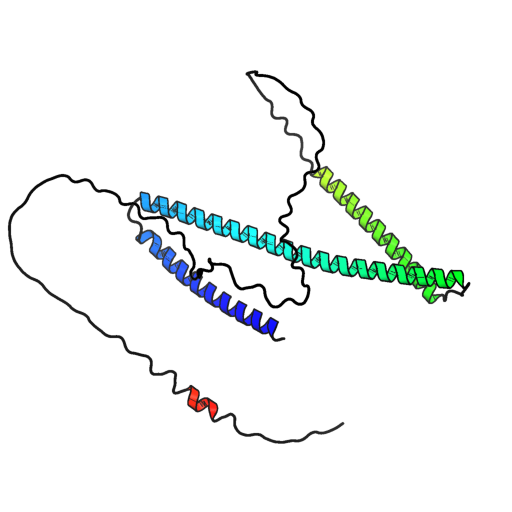49.59 254 ARG A N 1
ATOM 2057 C CA . ARG A 1 254 ? 21.259 -45.941 -3.725 1.00 49.59 254 ARG A CA 1
ATOM 2058 C C . ARG A 1 254 ? 20.170 -45.410 -2.779 1.00 49.59 254 ARG A C 1
ATOM 2060 O O . ARG A 1 254 ? 20.486 -44.785 -1.771 1.00 49.59 254 ARG A O 1
ATOM 2067 N N . ARG A 1 255 ? 18.886 -45.661 -3.062 1.00 50.00 255 ARG A N 1
ATOM 2068 C CA . ARG A 1 255 ? 17.760 -45.314 -2.162 1.00 50.00 255 ARG A CA 1
ATOM 2069 C C . ARG A 1 255 ? 16.804 -46.483 -1.912 1.00 50.00 255 ARG A C 1
ATOM 2071 O O . ARG A 1 255 ? 15.590 -46.334 -1.983 1.00 50.00 255 ARG A O 1
ATOM 2078 N N . GLY A 1 256 ? 17.360 -47.647 -1.603 1.00 46.91 256 GLY A N 1
ATOM 2079 C CA . GLY A 1 256 ? 16.578 -48.826 -1.246 1.00 46.91 256 GLY A CA 1
ATOM 2080 C C . GLY A 1 256 ? 17.209 -49.613 -0.110 1.00 46.91 256 GLY A C 1
ATOM 2081 O O . GLY A 1 256 ? 17.713 -50.697 -0.355 1.00 46.91 256 GLY A O 1
ATOM 2082 N N . GLN A 1 257 ? 17.172 -49.084 1.116 1.00 41.94 257 GLN A N 1
ATOM 2083 C CA . GLN A 1 257 ? 17.095 -49.912 2.324 1.00 41.94 257 GLN A CA 1
ATOM 2084 C C . GLN A 1 257 ? 16.253 -49.194 3.391 1.00 41.94 257 GLN A C 1
ATOM 2086 O O . GLN A 1 257 ? 16.562 -48.048 3.725 1.00 41.94 257 GLN A O 1
ATOM 2091 N N . PRO A 1 258 ? 15.189 -49.826 3.918 1.00 49.06 258 PRO A N 1
ATOM 2092 C CA . PRO A 1 258 ? 14.463 -49.332 5.076 1.00 49.06 258 PRO A CA 1
ATOM 2093 C C . PRO A 1 258 ? 15.119 -49.886 6.348 1.00 49.06 258 PRO A C 1
ATOM 2095 O O . PRO A 1 258 ? 15.318 -51.094 6.459 1.00 49.06 258 PRO A O 1
ATOM 2098 N N . GLN A 1 259 ? 15.433 -49.027 7.319 1.00 44.81 259 GLN A N 1
ATOM 2099 C CA . GLN A 1 259 ? 15.637 -49.476 8.695 1.00 44.81 259 GLN A CA 1
ATOM 2100 C C . GLN A 1 259 ? 14.445 -49.050 9.545 1.00 44.81 259 GLN A C 1
ATOM 2102 O O . GLN A 1 259 ? 14.045 -47.888 9.602 1.00 44.81 259 GLN A O 1
ATOM 2107 N N . THR A 1 260 ? 13.853 -50.082 10.117 1.00 44.31 260 THR A N 1
ATOM 2108 C CA . THR A 1 260 ? 12.710 -50.154 11.009 1.00 44.31 260 THR A CA 1
ATOM 2109 C C . THR A 1 260 ? 13.026 -49.623 12.407 1.00 44.31 260 THR A C 1
ATOM 2111 O O . THR A 1 260 ? 14.071 -49.952 12.951 1.00 44.31 260 THR A O 1
ATOM 2114 N N . LEU A 1 261 ? 12.035 -48.923 12.977 1.00 47.25 261 LEU A N 1
ATOM 2115 C CA . LEU A 1 261 ? 11.570 -48.960 14.376 1.00 47.25 261 LEU A CA 1
ATOM 2116 C C . LEU A 1 261 ? 12.575 -48.674 15.510 1.00 47.25 261 LEU A C 1
ATOM 2118 O O . LEU A 1 261 ? 13.485 -49.452 15.744 1.00 47.25 261 LEU A O 1
ATOM 2122 N N . LEU A 1 262 ? 12.286 -47.643 16.318 1.00 44.31 262 LEU A N 1
ATOM 2123 C CA . LEU A 1 262 ? 11.785 -47.777 17.704 1.00 44.31 262 LEU A CA 1
ATOM 2124 C C . LEU A 1 262 ? 11.360 -46.398 18.280 1.00 44.31 262 LEU A C 1
ATOM 2126 O O . LEU A 1 262 ? 12.004 -45.396 17.965 1.00 44.31 262 LEU A O 1
ATOM 2130 N N . PRO A 1 263 ? 10.312 -46.327 19.130 1.00 61.59 263 PRO A N 1
ATOM 2131 C CA . PRO A 1 263 ? 9.970 -45.154 19.937 1.00 61.59 263 PRO A CA 1
ATOM 2132 C C . PRO A 1 263 ? 10.308 -45.353 21.432 1.00 61.59 263 PRO A C 1
ATOM 2134 O O . PRO A 1 263 ? 10.103 -46.437 21.972 1.00 61.59 263 PRO A O 1
ATOM 2137 N N . SER A 1 264 ? 10.717 -44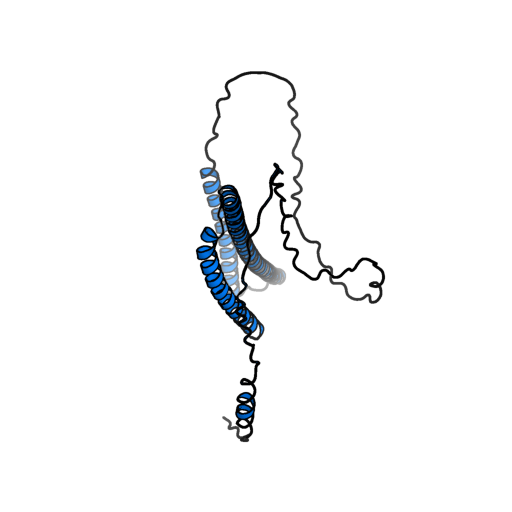.282 22.116 1.00 49.78 264 SER A N 1
ATOM 2138 C CA . SER A 1 264 ? 10.793 -44.191 23.590 1.00 49.78 264 SER A CA 1
ATOM 2139 C C . SER A 1 264 ? 10.375 -42.759 23.973 1.00 49.78 264 SER A C 1
ATOM 2141 O O . SER A 1 264 ? 11.024 -41.821 23.521 1.00 49.78 264 SER A O 1
ATOM 2143 N N . LEU A 1 265 ? 9.164 -42.485 24.481 1.00 51.97 265 LEU A N 1
ATOM 2144 C CA . LEU A 1 265 ? 8.695 -42.579 25.881 1.00 51.97 265 LEU A CA 1
ATOM 2145 C C . LEU A 1 265 ? 9.635 -41.926 26.907 1.00 51.97 265 LEU A C 1
ATOM 2147 O O . LEU A 1 265 ? 10.586 -42.572 27.338 1.00 51.97 265 LEU A O 1
ATOM 2151 N N . LEU A 1 266 ? 9.339 -40.668 27.267 1.00 50.62 266 LEU A N 1
ATOM 2152 C CA . LEU A 1 266 ? 8.907 -40.128 28.580 1.00 50.62 266 LEU A CA 1
ATOM 2153 C C . LEU A 1 266 ? 9.282 -38.644 28.696 1.00 50.62 266 LEU A C 1
ATOM 2155 O O . LEU A 1 266 ? 10.468 -38.314 28.489 1.00 50.62 266 LEU A O 1
#